Protein AF-A0A6N6W5Z7-F1 (afdb_monomer_lite)

Radius of gyration: 32.55 Å; chains: 1; bounding box: 68×26×95 Å

Foldseek 3Di:
DDPPDVVNVVVVVVVVVVVVVVCVVDPDPDPVVVVVVVVVVVVVVVVVVVVVVVVVVVVVVVVVVVVVVLVVLLVLLLVLLVLLVVQLVLLVVVQVPLAVVPDPPPPVQSLVVLVVSLVVLVVRDPVSCVVVVNNVVSVVSSVLSNVRSCLCVVCVPRGHVRSCVVCVVVSVVSNVSSLVSSQVSLVVSCVSPNPPCPVSRDNDD

Sequence (205 aa):
MGHLSGKFLFAAAFFAGACIGWFIRFPPADSSSAASWAQAVGTVAAVIGAFGVARYQIQAERNRLARIAIADQARELLGLQQLAAELAQIRVLSNFEKSNRVETTIYPDAAAEFRYIADMLAAFPTVAVTALGKMEEVLYLRRIAIGASRIFAGDPDLTGDAFVLKHRKIFEKYRGDSLRISIALAEQIEEVAPGEFTSQIRRHL

Structure (mmCIF, N/CA/C/O backbone):
data_AF-A0A6N6W5Z7-F1
#
_entry.id   AF-A0A6N6W5Z7-F1
#
loop_
_atom_site.group_PDB
_atom_site.id
_atom_site.type_symbol
_atom_site.label_atom_id
_atom_site.label_alt_id
_atom_site.label_comp_id
_atom_site.label_asym_id
_atom_site.label_entity_id
_atom_site.label_seq_id
_atom_site.pdbx_PDB_ins_code
_atom_site.Cartn_x
_atom_site.Cartn_y
_atom_site.Cartn_z
_atom_site.occupancy
_atom_site.B_iso_or_equiv
_atom_site.auth_seq_id
_atom_site.auth_comp_id
_atom_site.auth_asym_id
_atom_site.auth_atom_id
_atom_site.pdbx_PDB_model_num
ATOM 1 N N . MET A 1 1 ? 11.538 13.761 -33.580 1.00 40.00 1 MET A N 1
ATOM 2 C CA . MET A 1 1 ? 12.629 13.602 -34.567 1.00 40.00 1 MET A CA 1
ATOM 3 C C . MET A 1 1 ? 13.869 13.162 -33.805 1.00 40.00 1 MET A C 1
ATOM 5 O O . MET A 1 1 ? 14.356 13.923 -32.983 1.00 40.00 1 MET A O 1
ATOM 9 N N . GLY A 1 2 ? 14.279 11.899 -33.941 1.00 45.38 2 GLY A N 1
ATOM 10 C CA . GLY A 1 2 ? 15.382 11.341 -33.154 1.00 45.38 2 GLY A CA 1
ATOM 11 C C . GLY A 1 2 ? 16.720 11.923 -33.602 1.00 45.38 2 GLY A C 1
ATOM 12 O O . GLY A 1 2 ? 17.073 11.803 -34.772 1.00 45.38 2 GLY A O 1
ATOM 13 N N . HIS A 1 3 ? 17.451 12.558 -32.686 1.00 44.03 3 HIS A N 1
ATOM 14 C CA . HIS A 1 3 ? 18.822 12.997 -32.933 1.00 44.03 3 HIS A CA 1
ATOM 15 C C . HIS A 1 3 ? 19.691 11.769 -33.234 1.00 44.03 3 HIS A C 1
ATOM 17 O O . HIS A 1 3 ? 20.021 10.992 -32.336 1.00 44.03 3 HIS A O 1
ATOM 23 N N . LEU A 1 4 ? 20.064 11.586 -34.503 1.00 51.03 4 LEU A N 1
ATOM 24 C CA . LEU A 1 4 ? 21.144 10.685 -34.890 1.00 51.03 4 LEU A CA 1
ATOM 25 C C . LEU A 1 4 ? 22.402 11.129 -34.139 1.00 51.03 4 LEU A C 1
ATOM 27 O O . LEU A 1 4 ? 22.921 12.220 -34.365 1.00 51.03 4 LEU A O 1
ATOM 31 N N . SER A 1 5 ? 22.857 10.301 -33.196 1.00 64.25 5 SER A N 1
ATOM 32 C CA . SER A 1 5 ? 24.089 10.544 -32.445 1.00 64.25 5 SER A CA 1
ATOM 33 C C . SER A 1 5 ? 25.226 10.820 -33.430 1.00 64.25 5 SER A C 1
ATOM 35 O O . SER A 1 5 ? 25.420 10.047 -34.368 1.00 64.25 5 SER A O 1
ATOM 37 N N . GLY A 1 6 ? 25.993 11.897 -33.223 1.00 64.62 6 GLY A N 1
ATOM 38 C CA . GLY A 1 6 ? 27.067 12.318 -34.137 1.00 64.62 6 GLY A CA 1
ATOM 39 C C . GLY A 1 6 ? 28.088 11.217 -34.459 1.00 64.62 6 GLY A C 1
ATOM 40 O O . GLY A 1 6 ? 28.709 11.237 -35.517 1.00 64.62 6 GLY A O 1
ATOM 41 N N . LYS A 1 7 ? 28.191 10.193 -33.602 1.00 65.38 7 LYS A N 1
ATOM 42 C CA . LYS A 1 7 ? 29.009 8.992 -33.824 1.00 65.38 7 LYS A CA 1
ATOM 43 C C . LYS A 1 7 ? 28.514 8.137 -35.000 1.00 65.38 7 LYS A C 1
ATOM 45 O O . LYS A 1 7 ? 29.334 7.618 -35.749 1.00 65.38 7 LYS A O 1
ATOM 50 N N . PHE A 1 8 ? 27.198 8.022 -35.197 1.00 67.69 8 PHE A N 1
ATOM 51 C CA . PHE A 1 8 ? 26.612 7.307 -36.339 1.00 67.69 8 PHE A CA 1
ATOM 52 C C . PHE A 1 8 ? 26.814 8.063 -37.650 1.00 67.69 8 PHE A C 1
ATOM 54 O O . PHE A 1 8 ? 27.157 7.451 -38.655 1.00 67.69 8 PHE A O 1
ATOM 61 N N . LEU A 1 9 ? 26.657 9.389 -37.627 1.00 68.69 9 LEU A N 1
ATOM 62 C CA . LEU A 1 9 ? 26.923 10.252 -38.781 1.00 68.69 9 LEU A CA 1
ATOM 63 C C . LEU A 1 9 ? 28.392 10.173 -39.213 1.00 68.69 9 LEU A C 1
ATOM 65 O O . LEU A 1 9 ? 28.675 10.025 -40.398 1.00 68.69 9 LEU A O 1
ATOM 69 N N . PHE A 1 10 ? 29.316 10.188 -38.250 1.00 72.94 10 PHE A N 1
ATOM 70 C CA . PHE A 1 10 ? 30.744 10.049 -38.523 1.00 72.94 10 PHE A CA 1
ATOM 71 C C . PHE A 1 10 ? 31.101 8.663 -39.073 1.00 72.94 10 PHE A C 1
ATOM 73 O O . PHE A 1 10 ? 31.806 8.568 -40.073 1.00 72.94 10 PHE A O 1
ATOM 80 N N . ALA A 1 11 ? 30.583 7.587 -38.471 1.00 72.06 11 ALA A N 1
ATOM 81 C CA . ALA A 1 11 ? 30.817 6.232 -38.965 1.00 72.06 11 ALA A CA 1
ATOM 82 C C . ALA A 1 11 ? 30.260 6.047 -40.386 1.00 72.06 11 ALA A C 1
ATOM 84 O O . ALA A 1 11 ? 30.964 5.546 -41.258 1.00 72.06 11 ALA A O 1
ATOM 85 N N . ALA A 1 12 ? 29.036 6.514 -40.649 1.00 70.50 12 ALA A N 1
ATOM 86 C CA . ALA A 1 12 ? 28.429 6.451 -41.977 1.00 70.50 12 ALA A CA 1
ATOM 87 C C . ALA A 1 12 ? 29.239 7.241 -43.018 1.00 70.50 12 ALA A C 1
ATOM 89 O O . ALA A 1 12 ? 29.503 6.724 -44.101 1.00 70.50 12 ALA A O 1
ATOM 90 N N . ALA A 1 13 ? 29.693 8.452 -42.678 1.00 70.81 13 ALA A N 1
ATOM 91 C CA . ALA A 1 13 ? 30.538 9.262 -43.553 1.00 70.81 13 ALA A CA 1
ATOM 92 C C . ALA A 1 13 ? 31.913 8.616 -43.804 1.00 70.81 13 ALA A C 1
ATOM 94 O O . ALA A 1 13 ? 32.409 8.652 -44.927 1.00 70.81 13 ALA A O 1
ATOM 95 N N . PHE A 1 14 ? 32.506 7.981 -42.789 1.00 75.56 14 PHE A N 1
ATOM 96 C CA . PHE A 1 14 ? 33.785 7.282 -42.906 1.00 75.56 14 PHE A CA 1
ATOM 97 C C . PHE A 1 14 ? 33.686 6.056 -43.821 1.00 75.56 14 PHE A C 1
ATOM 99 O O . PHE A 1 14 ? 34.502 5.903 -44.727 1.00 75.56 14 PHE A O 1
ATOM 106 N N . PHE A 1 15 ? 32.663 5.213 -43.645 1.00 75.00 15 PHE A N 1
ATOM 107 C CA . PHE A 1 15 ? 32.443 4.058 -44.521 1.00 75.00 15 PHE A CA 1
ATOM 108 C C . PHE A 1 15 ? 32.076 4.483 -45.945 1.00 75.00 15 PHE A C 1
ATOM 110 O O . PHE A 1 15 ? 32.614 3.921 -46.895 1.00 75.00 15 PHE A O 1
ATOM 117 N N . ALA A 1 16 ? 31.246 5.518 -46.112 1.00 73.31 16 ALA A N 1
ATOM 118 C CA . ALA A 1 16 ? 30.947 6.078 -47.429 1.00 73.31 16 ALA A CA 1
ATOM 119 C C . ALA A 1 16 ? 32.215 6.613 -48.116 1.00 73.31 16 ALA A C 1
ATOM 121 O O . ALA A 1 16 ? 32.467 6.290 -49.275 1.00 73.31 16 ALA A O 1
ATOM 122 N N . GLY A 1 17 ? 33.054 7.361 -47.393 1.00 70.25 17 GLY A N 1
ATOM 123 C CA . GLY A 1 17 ? 34.331 7.868 -47.896 1.00 70.25 17 GLY A CA 1
ATOM 124 C C . GLY A 1 17 ? 35.322 6.757 -48.253 1.00 70.25 17 GLY A C 1
ATOM 125 O O . GLY A 1 17 ? 35.968 6.828 -49.295 1.00 70.25 17 GLY A O 1
ATOM 126 N N . ALA A 1 18 ? 35.398 5.696 -47.444 1.00 71.69 18 ALA A N 1
ATOM 127 C CA . ALA A 1 18 ? 36.240 4.532 -47.716 1.00 71.69 18 ALA A CA 1
ATOM 128 C C . ALA A 1 18 ? 35.765 3.747 -48.952 1.00 71.69 18 ALA A C 1
ATOM 130 O O . ALA A 1 18 ? 36.586 3.358 -49.782 1.00 71.69 18 ALA A O 1
ATOM 131 N N . CYS A 1 19 ? 34.451 3.570 -49.124 1.00 68.56 19 CYS A N 1
ATOM 132 C CA . CYS A 1 19 ? 33.875 2.939 -50.312 1.00 68.56 19 CYS A CA 1
ATOM 133 C C . CYS A 1 19 ? 34.124 3.772 -51.579 1.00 68.56 19 CYS A C 1
ATOM 135 O O . CYS A 1 19 ? 34.534 3.217 -52.596 1.00 68.56 19 CYS A O 1
ATOM 137 N N . ILE A 1 20 ? 33.937 5.096 -51.515 1.00 72.31 20 ILE A N 1
ATOM 138 C CA . ILE A 1 20 ? 34.208 6.008 -52.639 1.00 72.31 20 ILE A CA 1
ATOM 139 C C . ILE A 1 20 ? 35.704 6.004 -52.987 1.00 72.31 20 ILE A C 1
ATOM 141 O O . ILE A 1 20 ? 36.065 5.863 -54.154 1.00 72.31 20 ILE A O 1
ATOM 145 N N . GLY A 1 21 ? 36.584 6.094 -51.986 1.00 65.75 21 GLY A N 1
ATOM 146 C CA . GLY A 1 21 ? 38.035 6.048 -52.181 1.00 65.75 21 GLY A CA 1
ATOM 147 C C . GLY A 1 21 ? 38.517 4.730 -52.793 1.00 65.75 21 GLY A C 1
ATOM 148 O O . GLY A 1 21 ? 39.390 4.735 -53.660 1.00 65.75 21 GLY A O 1
ATOM 149 N N . TRP A 1 22 ? 37.908 3.604 -52.408 1.00 65.31 22 TRP A N 1
ATOM 150 C CA . TRP A 1 22 ? 38.191 2.296 -53.001 1.00 65.31 22 TRP A CA 1
ATOM 151 C C . TRP A 1 22 ? 37.734 2.202 -54.463 1.00 65.31 22 TRP A C 1
ATOM 153 O O . TRP A 1 22 ? 38.493 1.724 -55.303 1.00 65.31 22 TRP A O 1
ATOM 163 N N . PHE A 1 23 ? 36.544 2.718 -54.791 1.00 64.81 23 PHE A N 1
ATOM 164 C CA . PHE A 1 23 ? 36.022 2.763 -56.165 1.00 64.81 23 PHE A CA 1
ATOM 165 C C . PHE A 1 23 ? 36.889 3.605 -57.110 1.00 64.81 23 PHE A C 1
ATOM 167 O O . PHE A 1 23 ? 37.054 3.248 -58.273 1.00 64.81 23 PHE A O 1
ATOM 174 N N . ILE A 1 24 ? 37.471 4.701 -56.613 1.00 67.62 24 ILE A N 1
ATOM 175 C CA . ILE A 1 24 ? 38.414 5.528 -57.382 1.00 67.62 24 ILE A CA 1
ATOM 176 C C . ILE A 1 24 ? 39.746 4.788 -57.589 1.00 67.62 24 ILE A C 1
ATOM 178 O O . ILE A 1 24 ? 40.376 4.920 -58.637 1.00 67.62 24 ILE A O 1
ATOM 182 N N . ARG A 1 25 ? 40.186 3.999 -56.599 1.00 63.81 25 ARG A N 1
ATOM 183 C CA . ARG A 1 25 ? 41.453 3.250 -56.636 1.00 63.81 25 ARG A CA 1
ATOM 184 C C . ARG A 1 25 ? 41.381 1.996 -57.517 1.00 63.81 25 ARG A C 1
ATOM 186 O O . ARG A 1 25 ? 42.382 1.658 -58.144 1.00 63.81 25 ARG A O 1
ATOM 193 N N . PHE A 1 26 ? 40.229 1.328 -57.561 1.00 62.56 26 PHE A N 1
ATOM 194 C CA . PHE A 1 26 ? 39.980 0.108 -58.330 1.00 62.56 26 PHE A CA 1
ATOM 195 C C . PHE A 1 26 ? 38.667 0.240 -59.118 1.00 62.56 26 PHE A C 1
ATOM 197 O O . PHE A 1 26 ? 37.637 -0.283 -58.683 1.00 62.56 26 PHE A O 1
ATOM 204 N N . PRO A 1 27 ? 38.671 0.954 -60.259 1.00 60.00 27 PRO A N 1
ATOM 205 C CA . PRO A 1 27 ? 37.475 1.094 -61.075 1.00 60.00 27 PRO A CA 1
ATOM 206 C C . PRO A 1 27 ? 37.061 -0.284 -61.625 1.00 60.00 27 PRO A C 1
ATOM 208 O O . PRO A 1 27 ? 37.894 -0.981 -62.212 1.00 60.00 27 PRO A O 1
ATOM 211 N N . PRO A 1 28 ? 35.804 -0.719 -61.428 1.00 57.91 28 PRO A N 1
ATOM 212 C CA . PRO A 1 28 ? 35.332 -1.989 -61.964 1.00 57.91 28 PRO A CA 1
ATOM 213 C C . PRO A 1 28 ? 35.369 -1.949 -63.494 1.00 57.91 28 PRO A C 1
ATOM 215 O O . PRO A 1 28 ? 34.834 -1.027 -64.106 1.00 57.91 28 PRO A O 1
ATOM 218 N N . ALA A 1 29 ? 36.003 -2.952 -64.101 1.00 63.00 29 ALA A N 1
ATOM 219 C CA . ALA A 1 29 ? 36.201 -3.019 -65.549 1.00 63.00 29 ALA A CA 1
ATOM 220 C C . ALA A 1 29 ? 34.889 -3.213 -66.341 1.00 63.00 29 ALA A C 1
ATOM 222 O O . ALA A 1 29 ? 34.836 -2.816 -67.498 1.00 63.00 29 ALA A O 1
ATOM 223 N N . ASP A 1 30 ? 33.831 -3.739 -65.701 1.00 61.97 30 ASP A N 1
ATOM 224 C CA . ASP A 1 30 ? 32.513 -3.995 -66.299 1.00 61.97 30 ASP A CA 1
ATOM 225 C C . ASP A 1 30 ? 31.359 -3.560 -65.373 1.00 61.97 30 ASP A C 1
ATOM 227 O O . ASP A 1 30 ? 31.396 -3.760 -64.152 1.00 61.97 30 ASP A O 1
ATOM 231 N N . SER A 1 31 ? 30.286 -3.008 -65.954 1.00 59.81 31 SER A N 1
ATOM 232 C CA . SER A 1 31 ? 29.116 -2.483 -65.222 1.00 59.81 31 SER A CA 1
ATOM 233 C C . SER A 1 31 ? 28.350 -3.542 -64.413 1.00 59.81 31 SER A C 1
ATOM 235 O O . SER A 1 31 ? 27.741 -3.217 -63.392 1.00 59.81 31 SER A O 1
ATOM 237 N N . SER A 1 32 ? 28.401 -4.812 -64.826 1.00 62.88 32 SER A N 1
ATOM 238 C CA . SER A 1 32 ? 27.786 -5.947 -64.117 1.00 62.88 32 SER A CA 1
ATOM 239 C C . SER A 1 32 ? 28.468 -6.225 -62.771 1.00 62.88 32 SER A C 1
ATOM 241 O O . SER A 1 32 ? 27.799 -6.451 -61.759 1.00 62.88 32 SER A O 1
ATOM 243 N N . SER A 1 33 ? 29.797 -6.124 -62.733 1.00 60.06 33 SER A N 1
ATOM 244 C CA . SER A 1 33 ? 30.601 -6.306 -61.523 1.00 60.06 33 SER A CA 1
ATOM 245 C C . SER A 1 33 ? 30.343 -5.194 -60.503 1.00 60.06 33 SER A C 1
ATOM 247 O O . SER A 1 33 ? 30.193 -5.479 -59.315 1.00 60.06 33 SER A O 1
ATOM 249 N N . ALA A 1 34 ? 30.182 -3.944 -60.954 1.00 61.03 34 ALA A N 1
ATOM 250 C CA . ALA A 1 34 ? 29.830 -2.815 -60.089 1.00 61.03 34 ALA A CA 1
ATOM 251 C C . ALA A 1 34 ? 28.448 -2.979 -59.420 1.00 61.03 34 ALA A C 1
ATOM 253 O O . ALA A 1 34 ? 28.303 -2.727 -58.221 1.00 61.03 34 ALA A O 1
ATOM 254 N N . ALA A 1 35 ? 27.444 -3.443 -60.175 1.00 63.31 35 ALA A N 1
ATOM 255 C CA . ALA A 1 35 ? 26.087 -3.664 -59.669 1.00 63.31 35 ALA A CA 1
ATOM 256 C C . ALA A 1 35 ? 26.032 -4.785 -58.616 1.00 63.31 35 ALA A C 1
ATOM 258 O O . ALA A 1 35 ? 25.401 -4.621 -57.570 1.00 63.31 35 ALA A O 1
ATOM 259 N N . SER A 1 36 ? 26.748 -5.892 -58.850 1.00 62.78 36 SER A N 1
ATOM 260 C CA . SER A 1 36 ? 26.834 -7.009 -57.897 1.00 62.78 36 SER A CA 1
ATOM 261 C C . SER A 1 36 ? 27.439 -6.585 -56.551 1.00 62.78 36 SER A C 1
ATOM 263 O O . SER A 1 36 ? 26.949 -6.974 -55.489 1.00 62.78 36 SER A O 1
ATOM 265 N N . TRP A 1 37 ? 28.449 -5.711 -56.584 1.00 62.62 37 TRP A N 1
ATOM 266 C CA . TRP A 1 37 ? 29.113 -5.211 -55.383 1.00 62.62 37 TRP A CA 1
ATOM 267 C C . TRP A 1 37 ? 28.236 -4.223 -54.607 1.00 62.62 37 TRP A C 1
ATOM 269 O O . TRP A 1 37 ? 28.107 -4.336 -53.388 1.00 62.62 37 TRP A O 1
ATOM 279 N N . ALA A 1 38 ? 27.558 -3.305 -55.304 1.00 66.06 38 ALA A N 1
ATOM 280 C CA . ALA A 1 38 ? 26.584 -2.401 -54.691 1.00 66.06 38 ALA A CA 1
ATOM 281 C C . ALA A 1 38 ? 25.425 -3.168 -54.026 1.00 66.06 38 ALA A C 1
ATOM 283 O O . ALA A 1 38 ? 25.002 -2.823 -52.922 1.00 66.06 38 ALA A O 1
ATOM 284 N N . GLN A 1 39 ? 24.953 -4.249 -54.652 1.00 63.03 39 GLN A N 1
ATOM 285 C CA . GLN A 1 39 ? 23.919 -5.121 -54.095 1.00 63.03 39 GLN A CA 1
ATOM 286 C C . GLN A 1 39 ? 24.412 -5.890 -52.858 1.00 63.03 39 GLN A C 1
ATOM 288 O O . GLN A 1 39 ? 23.693 -5.980 -51.859 1.00 63.03 39 GLN A O 1
ATOM 293 N N . ALA A 1 40 ? 25.643 -6.407 -52.878 1.00 65.06 40 ALA A N 1
ATOM 294 C CA . ALA A 1 40 ? 26.239 -7.090 -51.730 1.00 65.06 40 ALA A CA 1
ATOM 295 C C . ALA A 1 40 ? 26.424 -6.143 -50.530 1.00 65.06 40 ALA A C 1
ATOM 297 O O . ALA A 1 40 ? 26.036 -6.470 -49.410 1.00 65.06 40 ALA A O 1
ATOM 298 N N . VAL A 1 41 ? 26.934 -4.929 -50.754 1.00 68.75 41 VAL A N 1
ATOM 299 C CA . VAL A 1 41 ? 27.079 -3.927 -49.685 1.00 68.75 41 VAL A CA 1
ATOM 300 C C . VAL A 1 41 ? 25.718 -3.456 -49.174 1.00 68.75 41 VAL A C 1
ATOM 302 O O . VAL A 1 41 ? 25.518 -3.358 -47.963 1.00 68.75 41 VAL A O 1
ATOM 305 N N . GLY A 1 42 ? 24.757 -3.215 -50.070 1.00 65.75 42 GLY A N 1
ATOM 306 C CA . GLY A 1 42 ? 23.403 -2.797 -49.704 1.00 65.75 42 GLY A CA 1
ATOM 307 C C . GLY A 1 42 ? 22.662 -3.840 -48.865 1.00 65.75 42 GLY A C 1
ATOM 308 O O . GLY A 1 42 ? 22.026 -3.491 -47.873 1.00 65.75 42 GLY A O 1
ATOM 309 N N . THR A 1 43 ? 22.789 -5.124 -49.205 1.00 63.88 43 THR A N 1
ATOM 310 C CA . THR A 1 43 ? 22.176 -6.219 -48.434 1.00 63.88 43 THR A CA 1
ATOM 311 C C . THR A 1 43 ? 22.824 -6.389 -47.061 1.00 63.88 43 THR A C 1
ATOM 313 O O . THR A 1 43 ? 22.105 -6.496 -46.069 1.00 63.88 43 THR A O 1
ATOM 316 N N . VAL A 1 44 ? 24.156 -6.319 -46.957 1.00 68.19 44 VAL A N 1
ATOM 317 C CA . VAL A 1 44 ? 24.857 -6.349 -45.659 1.00 68.19 44 VAL A CA 1
ATOM 318 C C . VAL A 1 44 ? 24.458 -5.154 -44.786 1.00 68.19 44 VAL A C 1
ATOM 320 O O . VAL A 1 44 ? 24.148 -5.331 -43.607 1.00 68.19 44 VAL A O 1
ATOM 323 N N . ALA A 1 45 ? 24.387 -3.948 -45.355 1.00 64.31 45 ALA A N 1
ATOM 324 C CA . ALA A 1 45 ? 23.940 -2.754 -44.639 1.00 64.31 45 ALA A CA 1
ATOM 325 C C . ALA A 1 45 ? 22.476 -2.865 -44.180 1.00 64.31 45 ALA A C 1
ATOM 327 O O . ALA A 1 45 ? 22.163 -2.499 -43.046 1.00 64.31 45 ALA A O 1
ATOM 328 N N . ALA A 1 46 ? 21.591 -3.419 -45.015 1.00 66.19 46 ALA A N 1
ATOM 329 C CA . ALA A 1 46 ? 20.193 -3.658 -44.664 1.00 66.19 46 ALA A CA 1
ATOM 330 C C . ALA A 1 46 ? 20.056 -4.663 -43.511 1.00 66.19 46 ALA A C 1
ATOM 332 O O . ALA A 1 46 ? 19.292 -4.423 -42.577 1.00 66.19 46 ALA A O 1
ATOM 333 N N . VAL A 1 47 ? 20.838 -5.747 -43.528 1.00 68.81 47 VAL A N 1
ATOM 334 C CA . VAL A 1 47 ? 20.866 -6.742 -42.446 1.00 68.81 47 VAL A CA 1
ATOM 335 C C . VAL A 1 47 ? 21.363 -6.110 -41.145 1.00 68.81 47 VAL A C 1
ATOM 337 O O . VAL A 1 47 ? 20.696 -6.222 -40.117 1.00 68.81 47 VAL A O 1
ATOM 340 N N . ILE A 1 48 ? 22.481 -5.378 -41.175 1.00 69.12 48 ILE A N 1
ATOM 341 C CA . ILE A 1 48 ? 23.011 -4.674 -39.994 1.00 69.12 48 ILE A CA 1
ATOM 342 C C . ILE A 1 48 ? 21.993 -3.652 -39.465 1.00 69.12 48 ILE A C 1
ATOM 344 O O . ILE A 1 48 ? 21.770 -3.575 -38.255 1.00 69.12 48 ILE A O 1
ATOM 348 N N . GLY A 1 49 ? 21.336 -2.909 -40.358 1.00 68.38 49 GLY A N 1
ATOM 349 C CA . GLY A 1 49 ? 20.273 -1.968 -40.014 1.00 68.38 49 GLY A CA 1
ATOM 350 C C . GLY A 1 49 ? 19.088 -2.650 -39.331 1.00 68.38 49 GLY A C 1
ATOM 351 O O . GLY A 1 49 ? 18.652 -2.198 -38.272 1.00 68.38 49 GLY A O 1
ATOM 352 N N . ALA A 1 50 ? 18.617 -3.776 -39.871 1.00 66.06 50 ALA A N 1
ATOM 353 C CA . ALA A 1 50 ? 17.522 -4.555 -39.296 1.00 66.06 50 ALA A CA 1
ATOM 354 C C . ALA A 1 50 ? 17.868 -5.090 -37.895 1.00 66.06 50 ALA A C 1
ATOM 356 O O . ALA A 1 50 ? 17.075 -4.936 -36.965 1.00 66.06 50 ALA A O 1
ATOM 357 N N . PHE A 1 51 ? 19.074 -5.637 -37.704 1.00 70.75 51 PHE A N 1
ATOM 358 C CA . PHE A 1 51 ? 19.543 -6.078 -36.385 1.00 70.75 51 PHE A CA 1
ATOM 359 C C . PHE A 1 51 ? 19.693 -4.914 -35.394 1.00 70.75 51 PHE A C 1
ATOM 361 O O . PHE A 1 51 ? 19.360 -5.059 -34.215 1.00 70.75 51 PHE A O 1
ATOM 368 N N . GLY A 1 52 ? 20.162 -3.753 -35.858 1.00 72.69 52 GLY A N 1
ATOM 369 C CA . GLY A 1 52 ? 20.271 -2.541 -35.047 1.00 72.69 52 GLY A CA 1
ATOM 370 C C . GLY A 1 52 ? 18.910 -2.041 -34.561 1.00 72.69 52 GLY A C 1
ATOM 371 O O . GLY A 1 52 ? 18.737 -1.788 -33.367 1.00 72.69 52 GLY A O 1
ATOM 372 N N . VAL A 1 53 ? 17.926 -1.969 -35.462 1.00 77.38 53 VAL A N 1
ATOM 373 C CA . VAL A 1 53 ? 16.546 -1.582 -35.129 1.00 77.38 53 VAL A CA 1
ATOM 374 C C . VAL A 1 53 ? 15.910 -2.593 -34.178 1.00 77.38 53 VAL A C 1
ATOM 376 O O . VAL A 1 53 ? 15.334 -2.182 -33.174 1.00 77.38 53 VAL A O 1
ATOM 379 N N . ALA A 1 54 ? 16.074 -3.897 -34.419 1.00 72.06 54 ALA A N 1
ATOM 380 C CA . ALA A 1 54 ? 15.543 -4.937 -33.539 1.00 72.06 54 ALA A CA 1
ATOM 381 C C . ALA A 1 54 ? 16.115 -4.833 -32.116 1.00 72.06 54 ALA A C 1
ATOM 383 O O . ALA A 1 54 ? 15.369 -4.872 -31.138 1.00 72.06 54 ALA A O 1
ATOM 384 N N . ARG A 1 55 ? 17.432 -4.619 -31.969 1.00 74.88 55 ARG A N 1
ATOM 385 C CA . ARG A 1 55 ? 18.037 -4.400 -30.644 1.00 74.88 55 ARG A CA 1
ATOM 386 C C . ARG A 1 55 ? 17.549 -3.122 -29.978 1.00 74.88 55 ARG A C 1
ATOM 388 O O . ARG A 1 55 ? 17.311 -3.132 -28.772 1.00 74.88 55 ARG A O 1
ATOM 395 N N . TYR A 1 56 ? 17.386 -2.043 -30.739 1.00 78.56 56 TYR A N 1
ATOM 396 C CA . TYR A 1 56 ? 16.840 -0.797 -30.211 1.00 78.56 56 TYR A CA 1
ATOM 397 C C . TYR A 1 56 ? 15.400 -0.978 -29.717 1.00 78.56 56 TYR A C 1
ATOM 399 O O . TYR A 1 56 ? 15.081 -0.549 -28.612 1.00 78.56 56 TYR A O 1
ATOM 407 N N . GLN A 1 57 ? 14.556 -1.672 -30.485 1.00 80.12 57 GLN A N 1
ATOM 408 C CA . GLN A 1 57 ? 13.181 -1.994 -30.100 1.00 80.12 57 GLN A CA 1
ATOM 409 C C . GLN A 1 57 ? 13.131 -2.857 -28.837 1.00 80.12 57 GLN A C 1
ATOM 411 O O . GLN A 1 57 ? 12.384 -2.534 -27.919 1.00 80.12 57 GLN A O 1
ATOM 416 N N . ILE A 1 58 ? 13.972 -3.892 -28.736 1.00 82.38 58 ILE A N 1
ATOM 417 C CA . ILE A 1 58 ? 14.064 -4.730 -27.530 1.00 82.38 58 ILE A CA 1
ATOM 418 C C . ILE A 1 58 ? 14.477 -3.889 -26.318 1.00 82.38 58 ILE A C 1
ATOM 420 O O . ILE A 1 58 ? 13.883 -4.011 -25.250 1.00 82.38 58 ILE A O 1
ATOM 424 N N . GLN A 1 59 ? 15.477 -3.016 -26.459 1.00 80.69 59 GLN A N 1
ATOM 425 C CA . GLN A 1 59 ? 15.928 -2.178 -25.349 1.00 80.69 59 GLN A CA 1
ATOM 426 C C . GLN A 1 59 ? 14.861 -1.157 -24.933 1.00 80.69 59 GLN A C 1
ATOM 428 O O . GLN A 1 59 ? 14.633 -0.957 -23.739 1.00 80.69 59 GLN A O 1
ATOM 433 N N . ALA A 1 60 ? 14.192 -0.531 -25.902 1.00 81.31 60 ALA A N 1
ATOM 434 C CA . ALA A 1 60 ? 13.090 0.389 -25.652 1.00 81.31 60 ALA A CA 1
ATOM 435 C C . ALA A 1 60 ? 11.928 -0.318 -24.939 1.00 81.31 60 ALA A C 1
ATOM 437 O O . ALA A 1 60 ? 11.398 0.218 -23.968 1.00 81.31 60 ALA A O 1
ATOM 438 N N . GLU A 1 61 ? 11.597 -1.542 -25.353 1.00 83.81 61 GLU A N 1
ATOM 439 C CA . GLU A 1 61 ? 10.539 -2.339 -24.736 1.00 83.81 61 GLU A CA 1
ATOM 440 C C . GLU A 1 61 ? 10.896 -2.757 -23.308 1.00 83.81 61 GLU A C 1
ATOM 442 O O . GLU A 1 61 ? 10.081 -2.611 -22.403 1.00 83.81 61 GLU A O 1
ATOM 447 N N . ARG A 1 62 ? 12.140 -3.177 -23.053 1.00 84.38 62 ARG A N 1
ATOM 448 C CA . ARG A 1 62 ? 12.603 -3.480 -21.687 1.00 84.38 62 ARG A CA 1
ATOM 449 C C . ARG A 1 62 ? 12.530 -2.258 -20.778 1.00 84.38 62 ARG A C 1
ATOM 451 O O . ARG A 1 62 ? 12.068 -2.370 -19.647 1.00 84.38 62 ARG A O 1
ATOM 458 N N . ASN A 1 63 ? 12.940 -1.093 -21.276 1.00 81.25 63 ASN A N 1
ATOM 459 C CA . ASN A 1 63 ? 12.841 0.155 -20.523 1.00 81.25 63 ASN A CA 1
ATOM 460 C C . ASN A 1 63 ? 11.375 0.541 -20.262 1.00 81.25 63 ASN A C 1
ATOM 462 O O . ASN A 1 63 ? 11.062 1.047 -19.186 1.00 81.25 63 ASN A O 1
ATOM 466 N N . ARG A 1 64 ? 10.475 0.292 -21.222 1.00 81.19 64 ARG A N 1
ATOM 467 C CA . ARG A 1 64 ? 9.032 0.517 -21.069 1.00 81.19 64 ARG A CA 1
ATOM 468 C C . ARG A 1 64 ? 8.441 -0.398 -19.998 1.00 81.19 64 ARG A C 1
ATOM 470 O O . ARG A 1 64 ? 7.782 0.095 -19.091 1.00 81.19 64 ARG A O 1
ATOM 477 N N . LEU A 1 65 ? 8.731 -1.696 -20.064 1.00 85.44 65 LEU A N 1
ATOM 478 C CA . LEU A 1 65 ? 8.273 -2.683 -19.084 1.00 85.44 65 LEU A CA 1
ATOM 479 C C . LEU A 1 65 ? 8.812 -2.391 -17.679 1.00 85.44 65 LEU A C 1
ATOM 481 O O . LEU A 1 65 ? 8.062 -2.485 -16.716 1.00 85.44 65 LEU A O 1
ATOM 485 N N . ALA A 1 66 ? 10.075 -1.970 -17.557 1.00 84.06 66 ALA A N 1
ATOM 486 C CA . ALA A 1 66 ? 10.650 -1.577 -16.272 1.00 84.06 66 ALA A CA 1
ATOM 487 C C . ALA A 1 66 ? 9.923 -0.371 -15.655 1.00 84.06 66 ALA A C 1
ATOM 489 O O . ALA A 1 66 ? 9.646 -0.370 -14.460 1.00 84.06 66 ALA A O 1
ATOM 490 N N . ARG A 1 67 ? 9.561 0.634 -16.465 1.00 84.06 67 ARG A N 1
ATOM 491 C CA . ARG A 1 67 ? 8.778 1.789 -15.993 1.00 84.06 67 ARG A CA 1
ATOM 492 C C . ARG A 1 67 ? 7.372 1.396 -15.554 1.00 84.06 67 ARG A C 1
ATOM 494 O O . ARG A 1 67 ? 6.918 1.873 -14.524 1.00 84.06 67 ARG A O 1
ATOM 501 N N . ILE A 1 68 ? 6.708 0.522 -16.312 1.00 86.25 68 ILE A N 1
ATOM 502 C CA . ILE A 1 68 ? 5.379 0.009 -15.952 1.00 86.25 68 ILE A CA 1
ATOM 503 C C . ILE A 1 68 ? 5.452 -0.742 -14.619 1.00 86.25 68 ILE A C 1
ATOM 505 O O . ILE A 1 68 ? 4.661 -0.464 -13.730 1.00 86.25 68 ILE A O 1
ATOM 509 N N . ALA A 1 69 ? 6.453 -1.609 -14.441 1.00 85.88 69 ALA A N 1
ATOM 510 C CA . ALA A 1 69 ? 6.635 -2.352 -13.198 1.00 85.88 69 ALA A CA 1
ATOM 511 C C . ALA A 1 69 ? 6.853 -1.435 -11.981 1.00 85.88 69 ALA A C 1
ATOM 513 O O . ALA A 1 69 ? 6.288 -1.697 -10.924 1.00 85.88 69 ALA A O 1
ATOM 514 N N . ILE A 1 70 ? 7.631 -0.355 -12.124 1.00 85.88 70 ILE A N 1
ATOM 515 C CA . ILE A 1 70 ? 7.836 0.639 -11.054 1.00 85.88 70 ILE A CA 1
ATOM 516 C C . ILE A 1 70 ? 6.522 1.355 -10.716 1.00 85.88 70 ILE A C 1
ATOM 518 O O . ILE A 1 70 ? 6.168 1.468 -9.543 1.00 85.88 70 ILE A O 1
ATOM 522 N N . ALA A 1 71 ? 5.776 1.799 -11.731 1.00 86.31 71 ALA A N 1
ATOM 523 C CA . ALA A 1 71 ? 4.496 2.473 -11.528 1.00 86.31 71 ALA A CA 1
ATOM 524 C C . ALA A 1 71 ? 3.463 1.549 -10.862 1.00 86.31 71 ALA A C 1
ATOM 526 O O . ALA A 1 71 ? 2.748 1.971 -9.955 1.00 86.31 71 ALA A O 1
ATOM 527 N N . ASP A 1 72 ? 3.407 0.279 -11.266 1.00 88.25 72 ASP A N 1
ATOM 528 C CA . ASP A 1 72 ? 2.508 -0.705 -10.664 1.00 88.25 72 ASP A CA 1
ATOM 529 C C . ASP A 1 72 ? 2.898 -1.006 -9.210 1.00 88.25 72 ASP A C 1
ATOM 531 O O . ASP A 1 72 ? 2.032 -1.026 -8.339 1.00 88.25 72 ASP A O 1
ATOM 535 N N . GLN A 1 73 ? 4.193 -1.129 -8.902 1.00 88.00 73 GLN A N 1
ATOM 536 C CA . GLN A 1 73 ? 4.670 -1.261 -7.519 1.00 88.00 73 GLN A CA 1
ATOM 537 C C . GLN A 1 73 ? 4.268 -0.064 -6.649 1.00 88.00 73 GLN A C 1
ATOM 539 O O . GLN A 1 73 ? 3.770 -0.245 -5.537 1.00 88.00 73 GLN A O 1
ATOM 544 N N . ALA A 1 74 ? 4.444 1.158 -7.154 1.00 89.00 74 ALA A N 1
ATOM 545 C CA . ALA A 1 74 ? 4.069 2.369 -6.434 1.00 89.00 74 ALA A CA 1
ATOM 546 C C . ALA A 1 74 ? 2.550 2.476 -6.214 1.00 89.00 74 ALA A C 1
ATOM 548 O O . ALA A 1 74 ? 2.121 2.911 -5.146 1.00 89.00 74 ALA A O 1
ATOM 549 N N . ARG A 1 75 ? 1.727 2.020 -7.170 1.00 89.94 75 ARG A N 1
ATOM 550 C CA . ARG A 1 75 ? 0.263 1.944 -7.011 1.00 89.94 75 ARG A CA 1
ATOM 551 C C . ARG A 1 75 ? -0.159 0.971 -5.919 1.00 89.94 75 ARG A C 1
ATOM 553 O O . ARG A 1 75 ? -1.037 1.302 -5.129 1.00 89.94 75 ARG A O 1
ATOM 560 N N . GLU A 1 76 ? 0.463 -0.202 -5.855 1.00 90.94 76 GLU A N 1
ATOM 561 C CA . GLU A 1 76 ? 0.181 -1.185 -4.803 1.00 90.94 76 GLU A CA 1
ATOM 562 C C . GLU A 1 76 ? 0.568 -0.636 -3.420 1.00 90.94 76 GLU A C 1
ATOM 564 O O . GLU A 1 76 ? -0.208 -0.722 -2.466 1.00 90.94 76 GLU A O 1
ATOM 569 N N . LEU A 1 77 ? 1.729 0.021 -3.311 1.00 91.69 77 LEU A N 1
ATOM 570 C CA . LEU A 1 77 ? 2.130 0.707 -2.078 1.00 91.69 77 LEU A CA 1
ATOM 571 C C . LEU A 1 77 ? 1.150 1.824 -1.699 1.00 91.69 77 LEU A C 1
ATOM 573 O O . LEU A 1 77 ? 0.802 1.959 -0.525 1.00 91.69 77 LEU A O 1
ATOM 577 N N . LEU A 1 78 ? 0.665 2.592 -2.679 1.00 92.56 78 LEU A N 1
ATOM 578 C CA . LEU A 1 78 ? -0.325 3.644 -2.466 1.00 92.56 78 LEU A CA 1
ATOM 579 C C . LEU A 1 78 ? -1.660 3.086 -1.969 1.00 92.56 78 LEU A C 1
ATOM 581 O O . LEU A 1 78 ? -2.223 3.629 -1.021 1.00 92.56 78 LEU A O 1
ATOM 585 N N . GLY A 1 79 ? -2.145 1.989 -2.551 1.00 91.38 79 GLY A N 1
ATOM 586 C CA . GLY A 1 79 ? -3.363 1.324 -2.086 1.00 91.38 79 GLY A CA 1
ATOM 587 C C . GLY A 1 79 ? -3.248 0.890 -0.623 1.00 9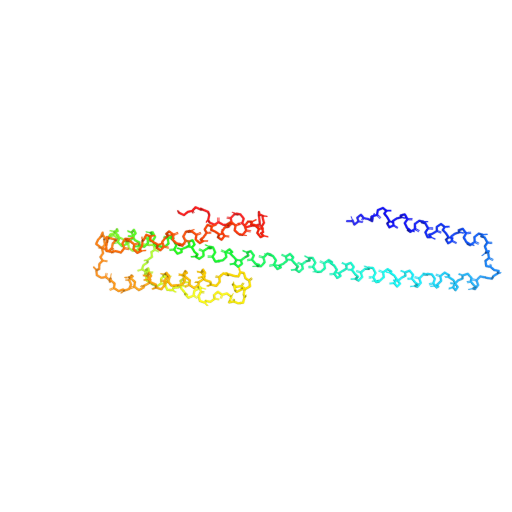1.38 79 GLY A C 1
ATOM 588 O O . GLY A 1 79 ? -4.151 1.136 0.179 1.00 91.38 79 GLY A O 1
ATOM 589 N N . LEU A 1 80 ? -2.101 0.324 -0.238 1.00 93.12 80 LEU A N 1
ATOM 590 C CA . LEU A 1 80 ? -1.847 -0.061 1.149 1.00 93.12 80 LEU A CA 1
ATOM 591 C C . LEU A 1 80 ? -1.742 1.158 2.080 1.00 93.12 80 LEU A C 1
ATOM 593 O O . LEU A 1 80 ? -2.278 1.137 3.189 1.00 93.12 80 LEU A O 1
ATOM 597 N N . GLN A 1 81 ? -1.089 2.230 1.623 1.00 94.81 81 GLN A N 1
ATOM 598 C CA . GLN A 1 81 ? -0.971 3.491 2.356 1.00 94.81 81 GLN A CA 1
ATOM 599 C C . GLN A 1 81 ? -2.347 4.099 2.638 1.00 94.81 81 GLN A C 1
ATOM 601 O O . GLN A 1 81 ? -2.615 4.510 3.767 1.00 94.81 81 GLN A O 1
ATOM 606 N N . GLN A 1 82 ? -3.234 4.102 1.643 1.00 92.12 82 GLN A N 1
ATOM 607 C CA . GLN A 1 82 ? -4.600 4.595 1.786 1.00 92.12 82 GLN A CA 1
ATOM 608 C C . GLN A 1 82 ? -5.395 3.760 2.790 1.00 92.12 82 GLN A C 1
ATOM 610 O O . GLN A 1 82 ? -6.025 4.332 3.673 1.00 92.12 82 GLN A O 1
ATOM 615 N N . LEU A 1 83 ? -5.313 2.427 2.740 1.00 92.19 83 LEU A N 1
ATOM 616 C CA . LEU A 1 83 ? -5.990 1.570 3.721 1.00 92.19 83 LEU A CA 1
ATOM 617 C C . LEU A 1 83 ? -5.472 1.790 5.149 1.00 92.19 83 LEU A C 1
ATOM 619 O O . LEU A 1 83 ? -6.262 1.841 6.093 1.00 92.19 83 LEU A O 1
ATOM 623 N N . ALA A 1 84 ? -4.159 1.959 5.322 1.00 92.44 84 ALA A N 1
ATOM 624 C CA . ALA A 1 84 ? -3.565 2.275 6.620 1.00 92.44 84 ALA A CA 1
ATOM 625 C C . ALA A 1 84 ? -4.039 3.642 7.150 1.00 92.44 84 ALA A C 1
ATOM 627 O O . ALA A 1 84 ? -4.360 3.781 8.334 1.00 92.44 84 ALA A O 1
ATOM 628 N N . ALA A 1 85 ? -4.112 4.637 6.264 1.00 90.50 85 ALA A N 1
ATOM 629 C CA . ALA A 1 85 ? -4.604 5.973 6.567 1.00 90.50 85 ALA A CA 1
ATOM 630 C C . ALA A 1 85 ? -6.090 5.971 6.960 1.00 90.50 85 ALA A C 1
ATOM 632 O O . ALA A 1 85 ? -6.456 6.535 7.992 1.00 90.50 85 ALA A O 1
ATOM 633 N N . GLU A 1 86 ? -6.931 5.284 6.186 1.00 88.94 86 GLU A N 1
ATOM 634 C CA . GLU A 1 86 ? -8.362 5.149 6.468 1.00 88.94 86 GLU A CA 1
ATOM 635 C C . GLU A 1 86 ? -8.606 4.443 7.800 1.00 88.94 86 GLU A C 1
ATOM 637 O O . GLU A 1 86 ? -9.401 4.903 8.620 1.00 88.94 86 GLU A O 1
ATOM 642 N N . LEU A 1 87 ? -7.855 3.376 8.088 1.00 87.81 87 LEU A N 1
ATOM 643 C CA . LEU A 1 87 ? -7.969 2.662 9.356 1.00 87.81 87 LEU A CA 1
ATOM 644 C C . LEU A 1 87 ? -7.632 3.557 10.562 1.00 87.81 87 LEU A C 1
ATOM 646 O O . LEU A 1 87 ? -8.253 3.440 11.622 1.00 87.81 87 LEU A O 1
ATOM 650 N N . ALA A 1 88 ? -6.671 4.473 10.411 1.00 88.38 88 ALA A N 1
ATOM 651 C CA . ALA A 1 88 ? -6.360 5.464 11.435 1.00 88.38 88 ALA A CA 1
ATOM 652 C C . ALA A 1 88 ? -7.480 6.510 11.597 1.00 88.38 88 ALA A C 1
ATOM 654 O O . ALA A 1 88 ? -7.781 6.896 12.732 1.00 88.38 88 ALA A O 1
ATOM 655 N N . GLN A 1 89 ? -8.095 6.943 10.493 1.00 86.1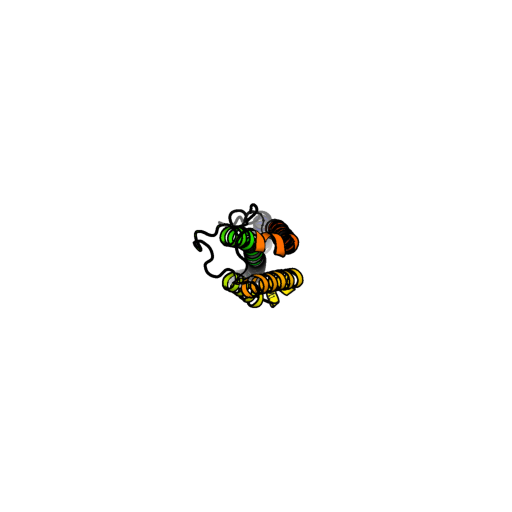9 89 GLN A N 1
ATOM 656 C CA . GLN A 1 89 ? -9.112 7.997 10.452 1.00 86.19 89 GLN A CA 1
ATOM 657 C C . GLN A 1 89 ? -10.486 7.531 10.940 1.00 86.19 89 GLN A C 1
ATOM 659 O O . GLN A 1 89 ? -11.060 8.165 11.828 1.00 86.19 89 GLN A O 1
ATOM 664 N N . ILE A 1 90 ? -10.993 6.409 10.417 1.00 79.38 90 ILE A N 1
ATOM 665 C CA . ILE A 1 90 ? -12.301 5.841 10.788 1.00 79.38 90 ILE A CA 1
ATOM 666 C C . ILE A 1 90 ? -12.382 5.665 12.294 1.00 79.38 90 ILE A C 1
ATOM 668 O O . ILE A 1 90 ? -13.380 6.007 12.907 1.00 79.38 90 ILE A O 1
ATOM 672 N N . ARG A 1 91 ? -11.284 5.251 12.922 1.00 74.75 91 ARG A N 1
ATOM 673 C CA . ARG A 1 91 ? -11.196 5.073 14.370 1.00 74.75 91 ARG A CA 1
ATOM 674 C C . ARG A 1 91 ? -11.349 6.358 15.177 1.00 74.75 91 ARG A C 1
ATOM 676 O O . ARG A 1 91 ? -11.812 6.315 16.315 1.00 74.75 91 ARG A O 1
ATOM 683 N N . VAL A 1 92 ? -10.875 7.483 14.648 1.00 77.06 92 VAL A N 1
ATOM 684 C CA . VAL A 1 92 ? -11.057 8.791 15.287 1.00 77.06 92 VAL A CA 1
ATOM 685 C C . VAL A 1 92 ? -12.530 9.170 15.198 1.00 77.06 92 VAL A C 1
ATOM 687 O O . VAL A 1 92 ? -13.145 9.459 16.221 1.00 77.06 92 VAL A O 1
ATOM 690 N N . LEU A 1 93 ? -13.102 9.078 14.000 1.00 74.88 93 LEU A N 1
ATOM 691 C CA . LEU A 1 93 ? -14.483 9.460 13.724 1.00 74.88 93 LEU A CA 1
ATOM 692 C C . LEU A 1 93 ? -15.497 8.564 14.454 1.00 74.88 93 LEU A C 1
ATOM 694 O O . LEU A 1 93 ? -16.350 9.082 15.164 1.00 74.88 93 LEU A O 1
ATOM 698 N N . SER A 1 94 ? -15.334 7.242 14.418 1.00 74.19 94 SER A N 1
ATOM 699 C CA . SER A 1 94 ? -16.218 6.287 15.099 1.00 74.19 94 SER A CA 1
ATOM 700 C C . SER A 1 94 ? -16.200 6.445 16.625 1.00 74.19 94 SER A C 1
ATOM 702 O O . SER A 1 94 ? -17.202 6.213 17.299 1.00 74.19 94 SER A O 1
ATOM 704 N N . ASN A 1 95 ? -15.058 6.847 17.200 1.00 72.62 95 ASN A N 1
ATOM 705 C CA . ASN A 1 95 ? -14.973 7.167 18.627 1.00 72.62 95 ASN A CA 1
ATOM 706 C C . ASN A 1 95 ? -15.680 8.485 18.957 1.00 72.62 95 ASN A C 1
ATOM 708 O O . ASN A 1 95 ? -16.327 8.568 20.001 1.00 72.62 95 ASN A O 1
ATOM 712 N N . PHE A 1 96 ? -15.572 9.495 18.086 1.00 73.56 96 PHE A N 1
ATOM 713 C CA . PHE A 1 96 ? -16.334 10.735 18.231 1.00 73.56 96 PHE A CA 1
ATOM 714 C C . PHE A 1 96 ? -17.836 10.472 18.166 1.00 73.56 96 PHE A C 1
ATOM 716 O O . PHE A 1 96 ? -18.558 10.980 19.013 1.00 73.56 96 PHE A O 1
ATOM 723 N N . GLU A 1 97 ? -18.305 9.629 17.249 1.00 68.88 97 GLU A N 1
ATOM 724 C CA . GLU A 1 97 ? -19.724 9.267 17.154 1.00 68.88 97 GLU A CA 1
ATOM 725 C C . GLU A 1 97 ? -20.222 8.494 18.372 1.00 68.88 97 GLU A C 1
ATOM 727 O O . GLU A 1 97 ? -21.247 8.846 18.950 1.00 68.88 97 GLU A O 1
ATOM 732 N N . LYS A 1 98 ? -19.477 7.479 18.839 1.00 73.69 98 LYS A N 1
ATOM 733 C CA . LYS A 1 98 ? -19.834 6.788 20.091 1.00 73.69 98 LYS A CA 1
ATOM 734 C C . LYS A 1 98 ? -19.867 7.765 21.269 1.00 73.69 98 LYS A C 1
ATOM 736 O O . LYS A 1 98 ? -20.716 7.584 22.137 1.00 73.69 98 LYS A O 1
ATOM 741 N N . SER A 1 99 ? -18.977 8.764 21.319 1.00 70.19 99 SER A N 1
ATOM 742 C CA . SER A 1 99 ? -18.947 9.797 22.369 1.00 70.19 99 SER A CA 1
ATOM 743 C C . SER A 1 99 ? -20.141 10.759 22.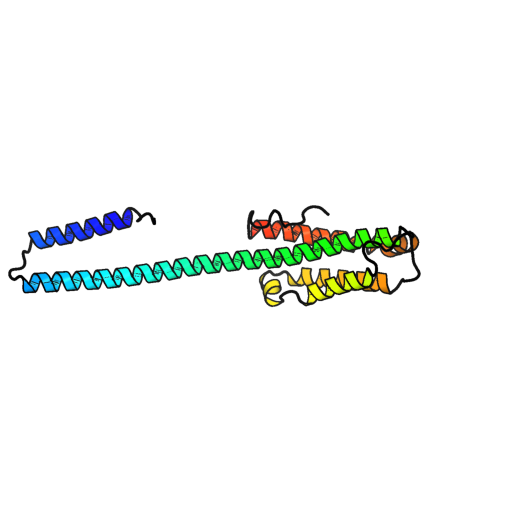271 1.00 70.19 99 SER A C 1
ATOM 745 O O . SER A 1 99 ? -20.803 11.042 23.273 1.00 70.19 99 SER A O 1
ATOM 747 N N . ASN A 1 100 ? -20.466 11.205 21.059 1.00 65.62 100 ASN A N 1
ATOM 748 C CA . ASN A 1 100 ? -21.482 12.208 20.783 1.00 65.62 100 ASN A CA 1
ATOM 749 C C . ASN A 1 100 ? -22.843 11.522 20.572 1.00 65.62 100 ASN A C 1
ATOM 751 O O . ASN A 1 100 ? -23.251 11.246 19.451 1.00 65.62 100 ASN A O 1
ATOM 755 N N . ARG A 1 101 ? -23.543 11.235 21.680 1.00 56.75 101 ARG A N 1
ATOM 756 C CA . ARG A 1 101 ? -24.821 10.484 21.793 1.00 56.75 101 ARG A CA 1
ATOM 757 C C . ARG A 1 101 ? -25.992 10.926 20.887 1.00 56.75 101 ARG A C 1
ATOM 759 O O . ARG A 1 101 ? -27.091 10.403 21.050 1.00 56.75 101 ARG A O 1
ATOM 766 N N . VAL A 1 102 ? -25.809 11.913 20.018 1.00 53.75 102 VAL A N 1
ATOM 767 C CA . VAL A 1 102 ? -26.891 12.632 19.340 1.00 53.75 102 VAL A CA 1
ATOM 768 C C . VAL A 1 102 ? -27.072 12.183 17.889 1.00 53.75 102 VAL A C 1
ATOM 770 O O . VAL A 1 102 ? -28.211 12.166 17.438 1.00 53.75 102 VAL A O 1
ATOM 773 N N . GLU A 1 103 ? -26.030 11.741 17.171 1.00 53.97 103 GLU A N 1
ATOM 774 C CA . GLU A 1 103 ? -26.189 11.332 15.766 1.00 53.97 103 GLU A CA 1
ATOM 775 C C . GLU A 1 103 ? -25.180 10.254 15.327 1.00 53.97 103 GLU A C 1
ATOM 777 O O . GLU A 1 103 ? -23.967 10.440 15.386 1.00 53.97 103 GLU A O 1
ATOM 782 N N . THR A 1 104 ? -25.688 9.122 14.835 1.00 57.88 104 THR A N 1
ATOM 783 C CA . THR A 1 104 ? -24.956 8.183 13.966 1.00 57.88 104 THR A CA 1
ATOM 784 C C . THR A 1 104 ? -24.984 8.714 12.531 1.00 57.88 104 THR A C 1
ATOM 786 O O . THR A 1 104 ? -25.795 8.256 11.724 1.00 57.88 104 THR A O 1
ATOM 789 N N . THR A 1 105 ? -24.181 9.735 12.221 1.00 59.00 105 THR A N 1
ATOM 790 C CA . THR A 1 105 ? -24.230 10.435 10.918 1.00 59.00 105 THR A CA 1
ATOM 791 C C . THR A 1 105 ? -23.100 10.061 9.958 1.00 59.00 105 THR A C 1
ATOM 793 O O . THR A 1 105 ? -23.267 10.225 8.753 1.00 59.00 105 THR A O 1
ATOM 796 N N . ILE A 1 106 ? -21.960 9.579 10.455 1.00 63.97 106 ILE A N 1
ATOM 797 C CA . ILE A 1 106 ? -20.717 9.364 9.697 1.00 63.97 106 ILE A CA 1
ATOM 798 C C . ILE A 1 106 ? -20.457 7.865 9.462 1.00 63.97 106 ILE A C 1
ATOM 800 O O . ILE A 1 106 ? -20.272 7.474 8.313 1.00 63.97 106 ILE A O 1
ATOM 804 N N . TYR A 1 107 ? -20.496 7.019 10.499 1.00 66.62 107 TYR A N 1
ATOM 805 C CA . TYR A 1 107 ? -20.356 5.559 10.396 1.00 66.62 107 TYR A CA 1
ATOM 806 C C . TYR A 1 107 ? -21.460 4.841 11.185 1.00 66.62 107 TYR A C 1
ATOM 808 O O . TYR A 1 107 ? -21.259 4.449 12.340 1.00 66.62 107 TYR A O 1
ATOM 816 N N . PRO A 1 108 ? -22.638 4.617 10.569 1.00 68.31 108 PRO A N 1
ATOM 817 C CA . PRO A 1 108 ? -23.789 4.027 11.254 1.00 68.31 108 PRO A CA 1
ATOM 818 C C . PRO A 1 108 ? -23.511 2.615 11.793 1.00 68.31 108 PRO A C 1
ATOM 820 O O . PRO A 1 108 ? -24.088 2.228 12.807 1.00 68.31 108 PRO A O 1
ATOM 823 N N . ASP A 1 109 ? -22.592 1.873 11.165 1.00 83.50 109 ASP A N 1
ATOM 824 C CA . ASP A 1 109 ? -22.064 0.605 11.673 1.00 83.50 109 ASP A CA 1
ATOM 825 C C . ASP A 1 109 ? -20.532 0.566 11.571 1.00 83.50 109 ASP A C 1
ATOM 827 O O . ASP A 1 109 ? -19.944 -0.053 10.682 1.00 83.50 109 ASP A O 1
ATOM 831 N N . ALA A 1 110 ? -19.860 1.211 12.527 1.00 84.81 110 ALA A N 1
ATOM 832 C CA . ALA A 1 110 ? -18.401 1.186 12.614 1.00 84.81 110 ALA A CA 1
ATOM 833 C C . ALA A 1 110 ? -17.822 -0.245 12.637 1.00 84.81 110 ALA A C 1
ATOM 835 O O . ALA A 1 110 ? -16.725 -0.477 12.126 1.00 84.81 110 ALA A O 1
ATOM 836 N N . ALA A 1 111 ? -18.533 -1.229 13.203 1.00 88.12 111 ALA A N 1
ATOM 837 C CA . ALA A 1 111 ? -18.045 -2.604 13.247 1.00 88.12 111 ALA A CA 1
ATOM 838 C C . ALA A 1 111 ? -18.000 -3.244 11.852 1.00 88.12 111 ALA A C 1
ATOM 840 O O . ALA A 1 111 ? -17.045 -3.979 11.562 1.00 88.12 111 ALA A O 1
ATOM 841 N N . ALA A 1 112 ? -19.000 -2.969 11.011 1.00 88.00 112 ALA A N 1
ATOM 842 C CA . ALA A 1 112 ? -19.028 -3.383 9.612 1.00 88.00 112 ALA A CA 1
ATOM 843 C C . ALA A 1 112 ? -17.946 -2.676 8.788 1.00 88.00 112 ALA A C 1
ATOM 845 O O . ALA A 1 112 ? -17.235 -3.347 8.045 1.00 88.00 112 ALA A O 1
ATOM 846 N N . GLU A 1 113 ? -17.730 -1.376 8.989 1.00 87.31 113 GLU A N 1
ATOM 847 C CA . GLU A 1 113 ? -16.694 -0.609 8.275 1.00 87.31 113 GLU A CA 1
ATOM 848 C C . GLU A 1 113 ? -15.282 -1.152 8.541 1.00 87.31 113 GLU A C 1
ATOM 850 O O . GLU A 1 113 ? -14.500 -1.415 7.623 1.00 87.31 113 GLU A O 1
ATOM 855 N N . PHE A 1 114 ? -14.960 -1.443 9.806 1.00 90.75 114 PHE A N 1
ATOM 856 C CA . PHE A 1 114 ? -13.690 -2.094 10.138 1.00 90.75 114 PHE A CA 1
ATOM 857 C C . PHE A 1 114 ? -13.567 -3.497 9.535 1.00 90.75 114 PHE A C 1
ATOM 859 O O . PHE A 1 114 ? -12.463 -3.937 9.208 1.00 90.75 114 PHE A O 1
ATOM 866 N N . ARG A 1 115 ? -14.682 -4.220 9.389 1.00 92.19 115 ARG A N 1
ATOM 867 C CA . ARG A 1 115 ? -14.681 -5.538 8.745 1.00 92.19 115 ARG A CA 1
ATOM 868 C C . ARG A 1 115 ? -14.443 -5.423 7.248 1.00 92.19 115 ARG A C 1
ATOM 870 O O . ARG A 1 115 ? -13.613 -6.156 6.728 1.00 92.19 115 ARG A O 1
ATOM 877 N N . TYR A 1 116 ? -15.078 -4.454 6.601 1.00 91.38 116 TYR A N 1
ATOM 878 C CA . TYR A 1 116 ? -14.874 -4.159 5.193 1.00 91.38 116 TYR A CA 1
ATOM 879 C C . TYR A 1 116 ? -13.400 -3.854 4.891 1.00 91.38 116 TYR A C 1
ATOM 881 O O . TYR A 1 116 ? -12.821 -4.453 3.989 1.00 91.38 116 TYR A O 1
ATOM 889 N N . ILE A 1 117 ? -12.733 -3.038 5.716 1.00 91.06 117 ILE A N 1
ATOM 890 C CA . ILE A 1 117 ? -11.285 -2.802 5.577 1.00 91.06 117 ILE A CA 1
ATOM 891 C C . ILE A 1 117 ? -10.475 -4.086 5.773 1.00 91.06 117 ILE A C 1
ATOM 893 O O . ILE A 1 117 ? -9.518 -4.334 5.039 1.00 91.06 117 ILE A O 1
ATOM 897 N N . ALA A 1 118 ? -10.837 -4.922 6.748 1.00 93.06 118 ALA A N 1
ATOM 898 C CA . ALA A 1 118 ? -10.163 -6.202 6.952 1.00 93.06 118 ALA A CA 1
ATOM 899 C C . ALA A 1 118 ? -10.298 -7.138 5.738 1.00 93.06 118 ALA A C 1
ATOM 901 O O . ALA A 1 118 ? -9.361 -7.889 5.449 1.00 93.06 118 ALA A O 1
ATOM 902 N N . ASP A 1 119 ? -11.433 -7.084 5.043 1.00 92.62 119 ASP A N 1
ATOM 903 C CA . ASP A 1 119 ? -11.700 -7.851 3.828 1.00 92.62 119 ASP A CA 1
ATOM 904 C C . ASP A 1 119 ? -10.947 -7.267 2.625 1.00 92.62 119 ASP A C 1
ATOM 906 O O . ASP A 1 119 ? -10.326 -8.024 1.879 1.00 92.62 119 ASP A O 1
ATOM 910 N N . MET A 1 120 ? -10.871 -5.937 2.491 1.00 92.06 120 MET A N 1
ATOM 911 C CA . MET A 1 120 ? -10.015 -5.280 1.491 1.00 92.06 120 MET A CA 1
ATOM 912 C C . MET A 1 120 ? -8.537 -5.651 1.674 1.00 92.06 120 MET A C 1
ATOM 914 O O . MET A 1 120 ? -7.851 -5.969 0.706 1.00 92.06 120 MET A O 1
ATOM 918 N N . LEU A 1 121 ? -8.049 -5.677 2.918 1.00 91.94 121 LEU A N 1
ATOM 919 C CA . LEU A 1 121 ? -6.684 -6.108 3.235 1.00 91.94 121 LEU A CA 1
ATOM 920 C C . LEU A 1 121 ? -6.470 -7.608 2.986 1.00 91.94 121 LEU A C 1
ATOM 922 O O . LEU A 1 121 ? -5.355 -8.023 2.685 1.00 91.94 121 LEU A O 1
ATOM 926 N N . ALA A 1 122 ? -7.513 -8.434 3.103 1.00 90.94 122 ALA A N 1
ATOM 927 C CA . ALA A 1 122 ? -7.444 -9.857 2.768 1.00 90.94 122 ALA A CA 1
ATOM 928 C C . ALA A 1 122 ? -7.422 -10.101 1.252 1.00 90.94 122 ALA A C 1
ATOM 930 O O . ALA A 1 122 ? -6.778 -11.042 0.795 1.00 90.94 122 ALA A O 1
ATOM 931 N N . ALA A 1 123 ? -8.123 -9.260 0.491 1.00 90.06 123 ALA A N 1
ATOM 932 C CA . ALA A 1 123 ? -8.176 -9.304 -0.966 1.00 90.06 123 ALA A CA 1
ATOM 933 C C . ALA A 1 123 ? -6.960 -8.641 -1.638 1.00 90.06 123 ALA A C 1
ATOM 935 O O . ALA A 1 123 ? -6.836 -8.693 -2.862 1.00 90.06 123 ALA A O 1
ATOM 936 N N . PHE A 1 124 ? -6.069 -8.022 -0.859 1.00 88.81 124 PHE A N 1
ATOM 937 C CA . PHE A 1 124 ? -4.898 -7.328 -1.382 1.00 88.81 124 PHE A CA 1
ATOM 938 C C . PHE A 1 124 ? -3.971 -8.305 -2.143 1.00 88.81 124 PHE A C 1
ATOM 940 O O . PHE A 1 124 ? -3.765 -9.431 -1.670 1.00 88.81 124 PHE A O 1
ATOM 947 N N . PRO A 1 125 ? -3.393 -7.930 -3.305 1.00 87.81 125 PRO A N 1
ATOM 948 C CA . PRO A 1 125 ? -2.677 -8.875 -4.164 1.00 87.81 125 PRO A CA 1
ATOM 949 C C . PRO A 1 125 ? -1.459 -9.510 -3.475 1.00 87.81 125 PRO A C 1
ATOM 951 O O . PRO A 1 125 ? -0.385 -8.918 -3.380 1.00 87.81 125 PRO A O 1
ATOM 954 N N . THR A 1 126 ? -1.607 -10.760 -3.023 1.00 86.19 126 THR A N 1
ATOM 955 C CA . THR A 1 126 ? -0.601 -11.461 -2.200 1.00 86.19 126 THR A CA 1
ATOM 956 C C . THR A 1 126 ? 0.769 -11.507 -2.875 1.00 86.19 126 THR A C 1
ATOM 958 O O . THR A 1 126 ? 1.776 -11.221 -2.238 1.00 86.19 126 THR A O 1
ATOM 961 N N . VAL A 1 127 ? 0.811 -11.807 -4.177 1.00 85.75 127 VAL A N 1
ATOM 962 C CA . VAL A 1 127 ? 2.065 -11.887 -4.943 1.00 85.75 127 VAL A CA 1
ATOM 963 C C . VAL A 1 127 ? 2.780 -10.533 -4.986 1.00 85.75 127 VAL A C 1
ATOM 965 O O . VAL A 1 127 ? 3.992 -10.484 -4.781 1.00 85.75 127 VAL A O 1
ATOM 968 N N . ALA A 1 128 ? 2.042 -9.438 -5.199 1.00 82.75 128 ALA A N 1
ATOM 969 C CA . ALA A 1 128 ? 2.615 -8.095 -5.257 1.00 82.75 128 ALA A CA 1
ATOM 970 C C . ALA A 1 128 ? 3.137 -7.657 -3.883 1.00 82.75 128 ALA A C 1
ATOM 972 O O . ALA A 1 128 ? 4.277 -7.219 -3.757 1.00 82.75 128 ALA A O 1
ATOM 973 N N . VAL A 1 129 ? 2.348 -7.869 -2.829 1.00 84.88 129 VAL A N 1
ATOM 974 C CA . VAL A 1 129 ? 2.726 -7.541 -1.448 1.00 84.88 129 VAL A CA 1
ATOM 975 C C . VAL A 1 129 ? 3.952 -8.327 -0.995 1.00 84.88 129 VAL A C 1
ATOM 977 O O . VAL A 1 129 ? 4.839 -7.770 -0.350 1.00 84.88 129 VAL A O 1
ATOM 980 N N . THR A 1 130 ? 4.031 -9.617 -1.333 1.00 87.81 130 THR A N 1
ATOM 981 C CA . THR A 1 130 ? 5.207 -10.439 -1.028 1.00 87.81 130 THR A CA 1
ATOM 982 C C . THR A 1 130 ? 6.434 -9.951 -1.791 1.00 87.81 130 THR A C 1
ATOM 984 O O . THR A 1 130 ? 7.500 -9.851 -1.190 1.00 87.81 130 THR A O 1
ATOM 987 N N . ALA A 1 131 ? 6.295 -9.594 -3.071 1.00 85.75 131 ALA A N 1
ATOM 988 C CA . ALA A 1 131 ? 7.395 -9.035 -3.858 1.00 85.75 131 ALA A CA 1
ATOM 989 C C . ALA A 1 131 ? 7.905 -7.696 -3.291 1.00 85.75 131 ALA A C 1
ATOM 991 O O . ALA A 1 131 ? 9.100 -7.422 -3.352 1.00 85.75 131 ALA A O 1
ATOM 992 N N . LEU A 1 132 ? 7.015 -6.898 -2.697 1.00 87.12 132 LEU A N 1
ATOM 993 C CA . LEU A 1 132 ? 7.336 -5.640 -2.016 1.00 87.12 132 LEU A CA 1
ATOM 994 C C . LEU A 1 132 ? 7.840 -5.829 -0.573 1.00 87.12 132 LEU A C 1
ATOM 996 O O . LEU A 1 132 ? 8.238 -4.860 0.069 1.00 87.12 132 LEU A O 1
ATOM 1000 N N . GLY A 1 133 ? 7.800 -7.052 -0.033 1.00 91.50 133 GLY A N 1
ATOM 1001 C CA . GLY A 1 133 ? 8.156 -7.328 1.360 1.00 91.50 133 GLY A CA 1
ATOM 1002 C C . GLY A 1 133 ? 7.177 -6.745 2.387 1.00 91.50 133 GLY A C 1
ATOM 1003 O O . GLY A 1 133 ? 7.568 -6.541 3.529 1.00 91.50 133 GLY A O 1
ATOM 1004 N N . LYS A 1 134 ? 5.919 -6.479 1.999 1.00 93.62 134 LYS A N 1
ATOM 1005 C CA . LYS A 1 134 ? 4.899 -5.782 2.814 1.00 93.62 134 LYS A CA 1
ATOM 1006 C C . LYS A 1 134 ? 3.843 -6.672 3.460 1.00 93.62 134 LYS A C 1
ATOM 1008 O O . LYS A 1 134 ? 2.797 -6.209 3.915 1.00 93.62 134 LYS A O 1
ATOM 1013 N N . MET A 1 135 ? 4.091 -7.980 3.476 1.00 94.25 135 MET A N 1
ATOM 1014 C CA . MET A 1 135 ? 3.116 -8.954 3.971 1.00 94.25 135 MET A CA 1
ATOM 1015 C C . MET A 1 135 ? 2.857 -8.787 5.469 1.00 94.25 135 MET A C 1
ATOM 1017 O O . MET A 1 135 ? 1.726 -8.950 5.923 1.00 94.25 135 MET A O 1
ATOM 1021 N N . GLU A 1 136 ? 3.888 -8.436 6.237 1.00 94.75 136 GLU A N 1
ATOM 1022 C CA . GLU A 1 136 ? 3.747 -8.197 7.670 1.00 94.75 136 GLU A CA 1
ATOM 1023 C C . GLU A 1 136 ? 2.801 -7.024 7.941 1.00 94.75 136 GLU A C 1
ATOM 1025 O O . GLU A 1 136 ? 1.861 -7.168 8.724 1.00 94.75 136 GLU A O 1
ATOM 1030 N N . GLU A 1 137 ? 2.987 -5.898 7.251 1.00 94.50 137 GLU A N 1
ATOM 1031 C CA . GLU A 1 137 ? 2.155 -4.708 7.405 1.00 94.50 137 GLU A CA 1
ATOM 1032 C C . GLU A 1 137 ? 0.700 -4.980 7.011 1.00 94.50 137 GLU A C 1
ATOM 1034 O O . GLU A 1 137 ? -0.206 -4.615 7.761 1.00 94.50 137 GLU A O 1
ATOM 1039 N N 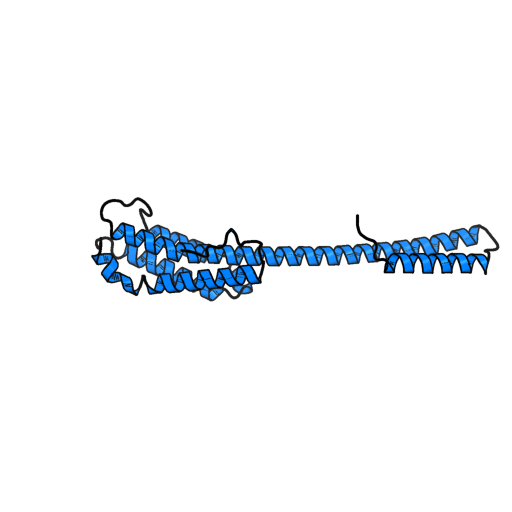. VAL A 1 138 ? 0.456 -5.688 5.902 1.00 94.44 138 VAL A N 1
ATOM 1040 C CA . VAL A 1 138 ? -0.904 -6.082 5.487 1.00 94.44 138 VAL A CA 1
ATOM 1041 C C . VAL A 1 138 ? -1.580 -6.942 6.557 1.00 94.44 138 VAL A C 1
ATOM 1043 O O . VAL A 1 138 ? -2.702 -6.653 6.984 1.00 94.44 138 VAL A O 1
ATOM 1046 N N . LEU A 1 139 ? -0.897 -7.983 7.041 1.00 94.81 139 LEU A N 1
ATOM 1047 C CA . LEU A 1 139 ? -1.437 -8.874 8.069 1.00 94.81 139 LEU A CA 1
ATOM 1048 C C . LEU A 1 139 ? -1.656 -8.149 9.401 1.00 94.81 139 LEU A C 1
ATOM 1050 O O . LEU A 1 139 ? -2.625 -8.437 10.114 1.00 94.81 139 LEU A O 1
ATOM 1054 N N . TYR A 1 140 ? -0.773 -7.212 9.745 1.00 95.56 140 TYR A N 1
ATOM 1055 C CA . TYR A 1 140 ? -0.869 -6.434 10.970 1.00 95.56 140 TYR A CA 1
ATOM 1056 C C . TYR A 1 140 ? -2.034 -5.442 10.926 1.00 95.56 140 TYR A C 1
ATOM 1058 O O . TYR A 1 140 ? -2.860 -5.439 11.842 1.00 95.56 140 TYR A O 1
ATOM 1066 N N . LEU A 1 141 ? -2.175 -4.679 9.838 1.00 93.81 141 LEU A N 1
ATOM 1067 C CA . LEU A 1 141 ? -3.318 -3.790 9.614 1.00 93.81 141 LEU A CA 1
ATOM 1068 C C . LEU A 1 141 ? -4.632 -4.577 9.616 1.00 93.81 141 LEU A C 1
ATOM 1070 O O . LEU A 1 141 ? -5.596 -4.174 10.267 1.00 93.81 141 LEU A O 1
ATOM 1074 N N . ARG A 1 142 ? -4.656 -5.759 8.988 1.00 95.44 142 ARG A N 1
ATOM 1075 C CA . ARG A 1 142 ? -5.838 -6.628 8.991 1.00 95.44 142 ARG A CA 1
ATOM 1076 C C . ARG A 1 142 ? -6.194 -7.080 10.404 1.00 95.44 142 ARG A C 1
ATOM 1078 O O . ARG A 1 142 ? -7.365 -7.088 10.781 1.00 95.44 142 ARG A O 1
ATOM 1085 N N . ARG A 1 143 ? -5.195 -7.436 11.216 1.00 96.50 143 ARG A N 1
ATOM 1086 C CA . ARG A 1 143 ? -5.400 -7.797 12.626 1.00 96.50 143 ARG A CA 1
ATOM 1087 C C . ARG A 1 143 ? -5.974 -6.629 13.427 1.00 96.50 143 ARG A C 1
ATOM 1089 O O . ARG A 1 143 ? -6.869 -6.856 14.239 1.00 96.50 143 ARG A O 1
ATOM 1096 N N . ILE A 1 144 ? -5.486 -5.409 13.197 1.00 95.12 144 ILE A N 1
ATOM 1097 C CA . ILE A 1 144 ? -6.020 -4.192 13.820 1.00 95.12 144 ILE A CA 1
ATOM 1098 C C . ILE A 1 144 ? -7.485 -3.991 13.421 1.00 95.12 144 ILE A C 1
ATOM 1100 O O . ILE A 1 144 ? -8.325 -3.824 14.302 1.00 95.12 144 ILE A O 1
ATOM 1104 N N . ALA A 1 145 ? -7.802 -4.070 12.127 1.00 93.69 145 ALA A N 1
ATOM 1105 C CA . ALA A 1 145 ? -9.155 -3.897 11.606 1.00 93.69 145 ALA A CA 1
ATOM 1106 C C . ALA A 1 145 ? -10.139 -4.928 12.198 1.00 93.69 145 ALA A C 1
ATOM 1108 O O . ALA A 1 145 ? -11.181 -4.564 12.742 1.00 93.69 145 ALA A O 1
ATOM 1109 N N . ILE A 1 146 ? -9.767 -6.213 12.232 1.00 95.44 146 ILE A N 1
ATOM 1110 C CA . ILE A 1 146 ? -10.573 -7.264 12.882 1.00 95.44 146 ILE A CA 1
ATOM 1111 C C . ILE A 1 146 ? -10.732 -6.994 14.385 1.00 95.44 146 ILE A C 1
ATOM 1113 O O . ILE A 1 146 ? -11.821 -7.171 14.933 1.00 95.44 146 ILE A O 1
ATOM 1117 N N . GLY A 1 147 ? -9.658 -6.580 15.062 1.00 93.56 147 GLY A N 1
ATOM 1118 C CA . GLY A 1 147 ? -9.684 -6.239 16.484 1.00 93.56 147 GLY A CA 1
ATOM 1119 C C . GLY A 1 147 ? -10.649 -5.094 16.784 1.00 93.56 147 GLY A C 1
ATOM 1120 O O . GLY A 1 147 ? -11.484 -5.217 17.676 1.00 93.56 147 GLY A O 1
ATOM 1121 N N . ALA A 1 148 ? -10.590 -4.021 15.994 1.00 91.00 148 ALA A N 1
ATOM 1122 C CA . ALA A 1 148 ? -11.495 -2.883 16.099 1.00 91.00 148 ALA A CA 1
ATOM 1123 C C . ALA A 1 148 ? -12.954 -3.289 15.832 1.00 91.00 148 ALA A C 1
ATOM 1125 O O . ALA A 1 148 ? -13.814 -3.004 16.663 1.00 91.00 148 ALA A O 1
ATOM 1126 N N . SER A 1 149 ? -13.225 -4.042 14.756 1.00 92.88 149 SER A N 1
ATOM 1127 C CA . SER A 1 149 ? -14.566 -4.571 14.448 1.00 92.88 149 SER A CA 1
ATOM 1128 C C . SER A 1 149 ? -15.150 -5.359 15.626 1.00 92.88 149 SER A C 1
ATOM 1130 O O . SER A 1 149 ? -16.303 -5.162 16.004 1.00 92.88 149 SER A O 1
ATOM 1132 N N . ARG A 1 150 ? -14.341 -6.217 16.263 1.00 94.19 150 ARG A N 1
ATOM 1133 C CA . ARG A 1 150 ? -14.765 -6.999 17.436 1.00 94.19 150 ARG A CA 1
ATOM 1134 C C . ARG A 1 150 ? -15.061 -6.135 18.657 1.00 94.19 150 ARG A C 1
ATOM 1136 O O . ARG A 1 150 ? -15.999 -6.449 19.378 1.00 94.19 150 ARG A O 1
ATOM 1143 N N . ILE A 1 151 ? -14.289 -5.075 18.893 1.00 91.62 151 ILE A N 1
ATOM 1144 C CA . ILE A 1 151 ? -14.530 -4.150 20.009 1.00 91.62 151 ILE A CA 1
ATOM 1145 C C . ILE A 1 151 ? -15.863 -3.420 19.819 1.00 91.62 151 ILE A C 1
ATOM 1147 O O . ILE A 1 151 ? -16.673 -3.383 20.741 1.00 91.62 151 ILE A O 1
ATOM 1151 N N . PHE A 1 152 ? -16.116 -2.888 18.620 1.00 88.38 152 PHE A N 1
ATOM 1152 C CA . PHE A 1 152 ? -17.373 -2.196 18.327 1.00 88.38 152 PHE A CA 1
ATOM 1153 C C . PHE A 1 152 ? -18.584 -3.139 18.367 1.00 8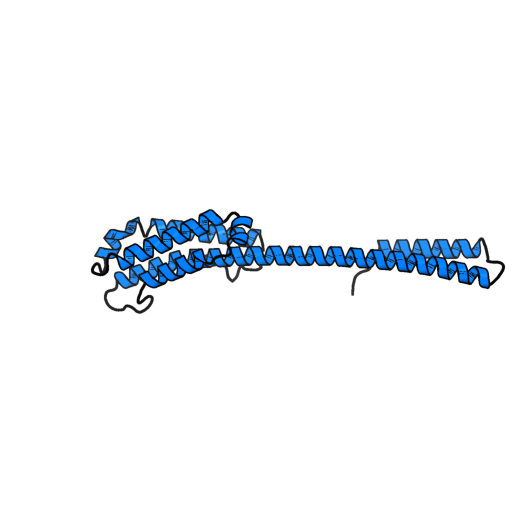8.38 152 PHE A C 1
ATOM 1155 O O . PHE A 1 152 ? -19.617 -2.762 18.913 1.00 88.38 152 PHE A O 1
ATOM 1162 N N . ALA A 1 153 ? -18.451 -4.373 17.866 1.00 89.38 153 ALA A N 1
ATOM 1163 C CA . ALA A 1 153 ? -19.527 -5.366 17.898 1.00 89.38 153 ALA A CA 1
ATOM 1164 C C . ALA A 1 153 ? -19.771 -5.976 19.292 1.00 89.38 153 ALA A C 1
ATOM 1166 O O . ALA A 1 153 ? -20.886 -6.391 19.592 1.00 89.38 153 ALA A O 1
ATOM 1167 N N . GLY A 1 154 ? -18.732 -6.084 20.126 1.00 88.31 154 GLY A N 1
ATOM 1168 C CA . GLY A 1 154 ? -18.798 -6.758 21.427 1.00 88.31 154 GLY A CA 1
ATOM 1169 C C . GLY A 1 154 ? -19.353 -5.901 22.563 1.00 88.31 154 GLY A C 1
ATOM 1170 O O . GLY A 1 154 ? -19.788 -6.450 23.569 1.00 88.31 154 GLY A O 1
ATOM 1171 N N . ASP A 1 155 ? -19.357 -4.577 22.403 1.00 86.31 155 ASP A N 1
ATOM 1172 C CA . ASP A 1 155 ? -19.824 -3.619 23.408 1.00 86.31 155 ASP A CA 1
ATOM 1173 C C . ASP A 1 155 ? -20.935 -2.698 22.841 1.00 86.31 155 ASP A C 1
ATOM 1175 O O . ASP A 1 155 ? -20.757 -1.472 22.763 1.00 86.31 155 ASP A O 1
ATOM 1179 N N . PRO A 1 156 ? -22.095 -3.250 22.423 1.00 78.81 156 PRO A N 1
ATOM 1180 C CA . PRO A 1 156 ? -23.182 -2.451 21.852 1.00 78.81 156 PRO A CA 1
ATOM 1181 C C . PRO A 1 156 ? -23.739 -1.441 22.868 1.00 78.81 156 PRO A C 1
ATOM 1183 O O . PRO A 1 156 ? -23.936 -0.274 22.525 1.00 78.81 156 PRO A O 1
ATOM 1186 N N . ASP A 1 157 ? -23.866 -1.855 24.131 1.00 80.81 157 ASP A N 1
ATOM 1187 C CA . ASP A 1 157 ? -24.520 -1.086 25.200 1.00 80.81 157 ASP A CA 1
ATOM 1188 C C . ASP A 1 157 ? -23.643 0.033 25.789 1.00 80.81 157 ASP A C 1
ATOM 1190 O O . ASP A 1 157 ? -24.137 0.975 26.412 1.00 80.81 157 ASP A O 1
ATOM 1194 N N . LEU A 1 158 ? -22.323 -0.040 25.592 1.00 81.25 158 LEU A N 1
ATOM 1195 C CA . LEU A 1 158 ? -21.394 0.992 26.051 1.00 81.25 158 LEU A CA 1
ATOM 1196 C C . LEU A 1 158 ? -21.399 2.159 25.069 1.00 81.25 158 LEU A C 1
ATOM 1198 O O . LEU A 1 158 ? -20.918 2.038 23.946 1.00 81.25 158 LEU A O 1
ATOM 1202 N N . THR A 1 159 ? -21.900 3.310 25.500 1.00 78.12 159 THR A N 1
ATOM 1203 C CA . THR A 1 159 ? -21.934 4.545 24.704 1.00 78.12 159 THR A CA 1
ATOM 1204 C C . THR A 1 159 ? -21.214 5.678 25.423 1.00 78.12 159 THR A C 1
ATOM 1206 O O . THR A 1 159 ? -20.927 5.608 26.622 1.00 78.12 159 THR A O 1
ATOM 1209 N N . GLY A 1 160 ? -20.937 6.753 24.699 1.00 76.31 160 GLY A N 1
ATOM 1210 C CA . GLY A 1 160 ? -20.340 7.955 25.251 1.00 76.31 160 GLY A CA 1
ATOM 1211 C C . GLY A 1 160 ? -18.889 7.755 25.684 1.00 76.31 160 GLY A C 1
ATOM 1212 O O . GLY A 1 160 ? -18.148 6.892 25.198 1.00 76.31 160 GLY A O 1
ATOM 1213 N N . ASP A 1 161 ? -18.523 8.521 26.702 1.00 81.12 161 ASP A N 1
ATOM 1214 C CA . ASP A 1 161 ? -17.202 8.496 27.323 1.00 81.12 161 ASP A CA 1
ATOM 1215 C C . ASP A 1 161 ? -16.862 7.145 27.959 1.00 81.12 161 ASP A C 1
ATOM 1217 O O . ASP A 1 161 ? -15.692 6.785 28.034 1.00 81.12 161 ASP A O 1
ATOM 1221 N N . ALA A 1 162 ? -17.858 6.353 28.372 1.00 84.25 162 ALA A N 1
ATOM 1222 C CA . ALA A 1 162 ? -17.620 5.044 28.980 1.00 84.25 162 ALA A CA 1
ATOM 1223 C C . ALA A 1 162 ? -16.947 4.068 27.999 1.00 84.25 162 ALA A C 1
ATOM 1225 O O . ALA A 1 162 ? -16.001 3.367 28.368 1.00 84.25 162 ALA A O 1
ATOM 1226 N N . PHE A 1 163 ? -17.387 4.058 26.736 1.00 86.62 163 PHE A N 1
ATOM 1227 C CA . PHE A 1 163 ? -16.757 3.260 25.682 1.00 86.62 163 PHE A CA 1
ATOM 1228 C C . PHE A 1 163 ? -15.341 3.759 25.386 1.00 86.62 163 PHE A C 1
ATOM 1230 O O . PHE A 1 163 ? -14.392 2.969 25.346 1.00 86.62 163 PHE A O 1
ATOM 1237 N N . VAL A 1 164 ? -15.192 5.081 25.233 1.00 83.25 164 VAL A N 1
ATOM 1238 C CA . VAL A 1 164 ? -13.903 5.713 24.936 1.00 83.25 164 VAL A CA 1
ATOM 1239 C C . VAL A 1 164 ? -12.902 5.407 26.043 1.00 83.25 164 VAL A C 1
ATOM 1241 O O . VAL A 1 164 ? -11.823 4.910 25.749 1.00 83.25 164 VAL A O 1
ATOM 1244 N N . LEU A 1 165 ? -13.253 5.619 27.312 1.00 86.94 165 LEU A N 1
ATOM 1245 C CA . LEU A 1 165 ? -12.368 5.377 28.453 1.00 86.94 165 LEU A CA 1
ATOM 1246 C C . LEU A 1 165 ? -11.964 3.904 28.578 1.00 86.94 165 LEU A C 1
ATOM 1248 O O . LEU A 1 165 ? -10.792 3.626 28.840 1.00 86.94 165 LEU A O 1
ATOM 1252 N N . LYS A 1 166 ? -12.895 2.968 28.343 1.00 90.50 166 LYS A N 1
ATOM 1253 C CA . LYS A 1 166 ? -12.620 1.522 28.388 1.00 90.50 166 LYS A CA 1
ATOM 1254 C C . LYS A 1 166 ? -11.580 1.111 27.342 1.00 90.50 166 LYS A C 1
ATOM 1256 O O . LYS A 1 166 ? -10.644 0.380 27.661 1.00 90.50 166 LYS A O 1
ATOM 1261 N N . HIS A 1 167 ? -11.716 1.603 26.109 1.00 90.12 167 HIS A N 1
ATOM 1262 C CA . HIS A 1 167 ? -10.908 1.143 24.971 1.00 90.12 167 HIS A CA 1
ATOM 1263 C C . HIS A 1 167 ? -9.789 2.095 24.553 1.00 90.12 167 HIS A C 1
ATOM 1265 O O . HIS A 1 167 ? -9.008 1.757 23.661 1.00 90.12 167 HIS A O 1
ATOM 1271 N N . ARG A 1 168 ? -9.655 3.252 25.212 1.00 88.00 168 ARG A N 1
ATOM 1272 C CA . ARG A 1 168 ? -8.727 4.336 24.852 1.00 88.00 168 ARG A CA 1
ATOM 1273 C C . ARG A 1 168 ? -7.307 3.860 24.588 1.00 88.00 168 ARG A C 1
ATOM 1275 O O . ARG A 1 168 ? -6.725 4.258 23.599 1.00 88.00 168 ARG A O 1
ATOM 1282 N N . LYS A 1 169 ? -6.732 3.009 25.442 1.00 91.44 169 LYS A N 1
ATOM 1283 C CA . LYS A 1 169 ? -5.333 2.564 25.271 1.00 91.44 169 LYS A CA 1
ATOM 1284 C C . LYS A 1 169 ? -5.145 1.693 24.024 1.00 91.44 169 LYS A C 1
ATOM 1286 O O . LYS A 1 169 ? -4.142 1.803 23.318 1.00 91.44 169 LYS A O 1
ATOM 1291 N N . ILE A 1 170 ? -6.113 0.816 23.752 1.00 91.75 170 ILE A N 1
ATOM 1292 C CA . ILE A 1 170 ? -6.100 -0.084 22.589 1.00 91.75 170 ILE A CA 1
ATOM 1293 C C . ILE A 1 170 ? -6.291 0.751 21.325 1.00 91.75 170 ILE A C 1
ATOM 1295 O O . ILE A 1 170 ? -5.440 0.772 20.432 1.00 91.75 170 ILE A O 1
ATOM 1299 N N . PHE A 1 171 ? -7.353 1.553 21.328 1.00 90.12 171 PHE A N 1
ATOM 1300 C CA . PHE A 1 171 ? -7.537 2.671 20.431 1.00 90.12 171 PHE A CA 1
ATOM 1301 C C . PHE A 1 171 ? -6.610 3.834 20.806 1.00 90.12 171 PHE A C 1
ATOM 1303 O O . PHE A 1 171 ? -7.019 4.971 20.783 1.00 90.12 171 PHE A O 1
ATOM 1310 N N . GLU A 1 172 ? -5.335 3.651 21.069 1.00 90.81 172 GLU A N 1
ATOM 1311 C CA . GLU A 1 172 ? -4.326 4.715 20.934 1.00 90.81 172 GLU A CA 1
ATOM 1312 C C . GLU A 1 172 ? -3.204 4.069 20.151 1.00 90.81 172 GLU A C 1
ATOM 1314 O O . GLU A 1 172 ? -2.927 4.487 19.025 1.00 90.81 172 GLU A O 1
ATOM 1319 N N . LYS A 1 173 ? -2.779 2.898 20.638 1.00 93.00 173 LYS A N 1
ATOM 1320 C CA . LYS A 1 173 ? -1.910 1.958 19.940 1.00 93.00 173 LYS A CA 1
ATOM 1321 C C . LYS A 1 173 ? -2.313 1.719 18.482 1.00 93.00 173 LYS A C 1
ATOM 1323 O O . LYS A 1 173 ? -1.505 1.972 17.601 1.00 93.00 173 LYS A O 1
ATOM 13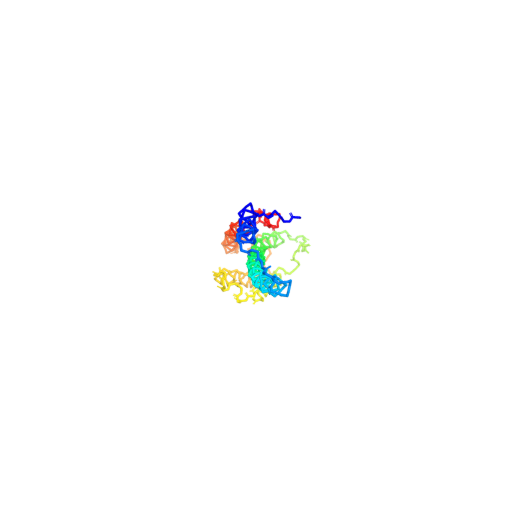28 N N . TYR A 1 174 ? -3.558 1.324 18.199 1.00 93.44 174 TYR A N 1
ATOM 1329 C CA . TYR A 1 174 ? -3.991 1.021 16.822 1.00 93.44 174 TYR A CA 1
ATOM 1330 C C . TYR A 1 174 ? -3.816 2.192 15.843 1.00 93.44 174 TYR A C 1
ATOM 1332 O O . TYR A 1 174 ? -3.495 1.977 14.679 1.00 93.44 174 TYR A O 1
ATOM 1340 N N . ARG A 1 175 ? -3.998 3.434 16.308 1.00 90.81 175 ARG A N 1
ATOM 1341 C CA . ARG A 1 175 ? -3.855 4.649 15.490 1.00 90.81 175 ARG A CA 1
ATOM 1342 C C . ARG A 1 175 ? -2.388 4.967 15.319 1.00 90.81 175 ARG A C 1
ATOM 1344 O O . ARG A 1 175 ? -1.978 5.197 14.195 1.00 90.81 175 ARG A O 1
ATOM 1351 N N . GLY A 1 176 ? -1.612 4.950 16.403 1.00 92.75 176 GLY A N 1
ATOM 1352 C CA . GLY A 1 176 ? -0.167 5.165 16.324 1.00 92.75 176 GLY A CA 1
ATOM 1353 C C . GLY A 1 176 ? 0.497 4.182 15.362 1.00 92.75 176 GLY A C 1
ATOM 1354 O O . GLY A 1 176 ? 1.280 4.581 14.509 1.00 92.75 176 GLY A O 1
ATOM 1355 N N . ASP A 1 177 ? 0.103 2.914 15.433 1.00 94.31 177 ASP A N 1
ATOM 1356 C CA . ASP A 1 177 ? 0.597 1.869 14.546 1.00 94.31 177 ASP A CA 1
ATOM 1357 C C . ASP A 1 177 ? 0.172 2.066 13.085 1.00 94.31 177 ASP A C 1
ATOM 1359 O O . ASP A 1 177 ? 1.025 2.027 12.200 1.00 94.31 177 ASP A O 1
ATOM 1363 N N . SER A 1 178 ? -1.115 2.324 12.829 1.00 92.75 178 SER A N 1
ATOM 1364 C CA . SER A 1 178 ? -1.622 2.518 11.460 1.00 92.75 178 SER A CA 1
ATOM 1365 C C . SER A 1 178 ? -1.050 3.787 10.816 1.00 92.75 178 SER A C 1
ATOM 1367 O O . SER A 1 178 ? -0.655 3.762 9.654 1.00 92.75 178 SER A O 1
ATOM 1369 N N . LEU A 1 179 ? -0.914 4.875 11.586 1.00 92.94 179 LEU A N 1
ATOM 1370 C CA . LEU A 1 179 ? -0.268 6.113 11.140 1.00 92.94 179 LEU A CA 1
ATOM 1371 C C . LEU A 1 179 ? 1.205 5.899 10.815 1.00 92.94 179 LEU A C 1
ATOM 1373 O O . LEU A 1 179 ? 1.664 6.334 9.765 1.00 92.94 179 LEU A O 1
ATOM 1377 N N . ARG A 1 180 ? 1.943 5.212 11.692 1.00 94.50 180 ARG A N 1
ATOM 1378 C CA . ARG A 1 180 ? 3.360 4.910 11.471 1.00 94.50 180 ARG A CA 1
ATOM 1379 C C . ARG A 1 180 ? 3.562 4.117 10.181 1.00 94.50 180 ARG A C 1
ATOM 1381 O O . ARG A 1 180 ? 4.455 4.449 9.412 1.00 94.50 180 ARG A O 1
ATOM 1388 N N . ILE A 1 181 ? 2.718 3.115 9.929 1.00 94.88 181 ILE A N 1
ATOM 1389 C CA . ILE A 1 181 ? 2.759 2.337 8.684 1.00 94.88 181 ILE A CA 1
ATOM 1390 C C . ILE A 1 181 ? 2.406 3.219 7.483 1.00 94.88 181 ILE A C 1
ATOM 1392 O O . ILE A 1 181 ? 3.134 3.215 6.498 1.00 94.88 181 ILE A O 1
ATOM 1396 N N . SER A 1 182 ? 1.341 4.020 7.572 1.00 94.44 182 SER A N 1
ATOM 1397 C CA . SER A 1 182 ? 0.941 4.951 6.509 1.00 94.44 182 SER A CA 1
ATOM 1398 C C . SER A 1 182 ? 2.063 5.928 6.133 1.00 94.44 182 SER A C 1
ATOM 1400 O O . SER A 1 182 ? 2.332 6.129 4.952 1.00 94.44 182 SER A O 1
ATOM 1402 N N . ILE A 1 183 ? 2.742 6.518 7.121 1.00 93.06 183 ILE A N 1
ATOM 1403 C CA . ILE A 1 183 ? 3.851 7.457 6.895 1.00 93.06 183 ILE A CA 1
ATOM 1404 C C . ILE A 1 183 ? 5.050 6.738 6.266 1.00 93.06 183 ILE A C 1
ATOM 1406 O O . ILE A 1 183 ? 5.583 7.214 5.270 1.00 93.06 183 ILE A O 1
ATOM 1410 N N . ALA A 1 184 ? 5.428 5.565 6.781 1.00 93.62 184 ALA A N 1
ATOM 1411 C CA . ALA A 1 184 ? 6.528 4.789 6.210 1.00 93.62 184 ALA A CA 1
ATOM 1412 C C . ALA A 1 184 ? 6.249 4.373 4.753 1.00 93.62 184 ALA A C 1
ATOM 1414 O O . ALA A 1 184 ? 7.141 4.406 3.911 1.00 93.62 184 ALA A O 1
ATOM 1415 N N . LEU A 1 185 ? 5.003 4.013 4.426 1.00 93.62 185 LEU A N 1
ATOM 1416 C CA . LEU A 1 185 ? 4.605 3.706 3.049 1.00 93.62 185 LEU A CA 1
ATOM 1417 C C . LEU A 1 185 ? 4.633 4.951 2.157 1.00 93.62 185 LEU A C 1
ATOM 1419 O O . LEU A 1 185 ? 5.068 4.861 1.016 1.00 93.62 185 LEU A O 1
ATOM 1423 N N . ALA A 1 186 ? 4.219 6.111 2.671 1.00 92.75 186 ALA A N 1
ATOM 1424 C CA . ALA A 1 186 ? 4.306 7.380 1.952 1.00 92.75 186 ALA A CA 1
ATOM 1425 C C . ALA A 1 186 ? 5.750 7.734 1.560 1.00 92.75 186 ALA A C 1
ATOM 1427 O O . ALA A 1 186 ? 5.989 8.149 0.427 1.00 92.75 186 ALA A O 1
ATOM 1428 N N . GLU A 1 187 ? 6.703 7.542 2.473 1.00 92.38 187 GLU A N 1
ATOM 1429 C CA . GLU A 1 187 ? 8.133 7.740 2.206 1.00 92.38 187 GLU A CA 1
ATOM 1430 C C . GLU A 1 187 ? 8.626 6.784 1.112 1.00 92.38 187 GLU A C 1
ATOM 1432 O O . GLU A 1 187 ? 9.237 7.220 0.140 1.00 92.38 187 GLU A O 1
ATOM 1437 N N . GLN A 1 188 ? 8.265 5.501 1.199 1.00 91.81 188 GLN A N 1
ATOM 1438 C CA . GLN A 1 188 ? 8.656 4.504 0.198 1.00 91.81 188 GLN A CA 1
ATOM 1439 C C . GLN A 1 188 ? 8.056 4.757 -1.189 1.00 91.81 188 GLN A C 1
ATOM 1441 O O . GLN A 1 188 ? 8.717 4.511 -2.195 1.00 91.81 188 GLN A O 1
ATOM 1446 N N . ILE A 1 189 ? 6.821 5.258 -1.278 1.00 92.88 189 ILE A N 1
ATOM 1447 C CA . ILE A 1 189 ? 6.207 5.614 -2.568 1.00 92.88 189 ILE A CA 1
ATOM 1448 C C . ILE A 1 189 ? 7.013 6.722 -3.252 1.00 92.88 189 ILE A C 1
ATOM 1450 O O . ILE A 1 189 ? 7.259 6.638 -4.453 1.00 92.88 189 ILE A O 1
ATOM 1454 N N . GLU A 1 190 ? 7.453 7.733 -2.501 1.00 90.25 190 GLU A N 1
ATOM 1455 C CA . GLU A 1 190 ? 8.275 8.823 -3.042 1.00 90.25 190 GLU A CA 1
ATOM 1456 C C . GLU A 1 190 ? 9.689 8.366 -3.419 1.00 90.25 190 GLU A C 1
ATOM 1458 O O . GLU A 1 190 ? 10.277 8.920 -4.343 1.00 90.25 190 GLU A O 1
ATOM 1463 N N . GLU A 1 191 ? 10.235 7.345 -2.752 1.00 90.31 191 GLU A N 1
ATOM 1464 C CA . GLU A 1 191 ? 11.503 6.723 -3.154 1.00 90.31 191 GLU A CA 1
ATOM 1465 C C . GLU A 1 191 ? 11.369 5.923 -4.460 1.00 90.31 191 GLU A C 1
ATOM 1467 O O . GLU A 1 191 ? 12.254 5.980 -5.316 1.00 90.31 191 GLU A O 1
ATOM 1472 N N . VAL A 1 192 ? 10.267 5.183 -4.629 1.00 87.88 192 VAL A N 1
ATOM 1473 C CA . VAL A 1 192 ? 10.036 4.302 -5.788 1.00 87.88 192 VAL A CA 1
ATOM 1474 C C . VAL A 1 192 ? 9.579 5.084 -7.022 1.00 87.88 192 VAL A C 1
ATOM 1476 O O . VAL A 1 192 ? 10.068 4.832 -8.124 1.00 87.88 192 VAL A O 1
ATOM 1479 N N . ALA A 1 193 ? 8.661 6.037 -6.852 1.00 88.50 193 ALA A N 1
ATOM 1480 C CA . ALA A 1 193 ? 8.086 6.840 -7.929 1.00 88.50 193 ALA A CA 1
ATOM 1481 C C . ALA A 1 193 ? 8.035 8.333 -7.536 1.00 88.50 193 ALA A C 1
ATOM 1483 O O . ALA A 1 193 ? 6.959 8.867 -7.238 1.00 88.50 193 ALA A O 1
ATOM 1484 N N . PRO A 1 194 ? 9.194 9.026 -7.545 1.00 88.69 194 PRO A N 1
ATOM 1485 C CA . PRO A 1 194 ? 9.299 10.402 -7.070 1.00 88.69 194 PRO A CA 1
ATOM 1486 C C . PRO A 1 194 ? 8.367 11.347 -7.831 1.00 88.69 194 PRO A C 1
ATOM 1488 O O . PRO A 1 194 ? 8.446 11.453 -9.057 1.00 88.69 194 PRO A O 1
ATOM 1491 N N . GLY A 1 195 ? 7.504 12.066 -7.111 1.00 85.50 195 GLY A N 1
ATOM 1492 C CA . GLY A 1 195 ? 6.622 13.074 -7.708 1.00 85.50 195 GLY A CA 1
ATOM 1493 C C . GLY A 1 195 ? 5.405 12.531 -8.471 1.00 85.50 195 GLY A C 1
ATOM 1494 O O . GLY A 1 195 ? 4.552 13.323 -8.870 1.00 85.50 195 GLY A O 1
ATOM 1495 N N . GLU A 1 196 ? 5.290 11.215 -8.684 1.00 85.62 196 GLU A N 1
ATOM 1496 C CA . GLU A 1 196 ? 4.206 10.632 -9.493 1.00 85.62 196 GLU A CA 1
ATOM 1497 C C . GLU A 1 196 ? 2.879 10.582 -8.721 1.00 85.62 196 GLU A C 1
ATOM 1499 O O . GLU A 1 196 ? 1.821 10.898 -9.267 1.00 85.62 196 GLU A O 1
ATOM 1504 N N . PHE A 1 197 ? 2.938 10.253 -7.426 1.00 89.12 197 PHE A N 1
ATOM 1505 C CA . PHE A 1 197 ? 1.759 10.080 -6.567 1.00 89.12 197 PHE A CA 1
ATOM 1506 C C . PHE A 1 197 ? 1.653 11.112 -5.440 1.00 89.12 197 PHE A C 1
ATOM 1508 O O . PHE A 1 197 ? 0.774 10.993 -4.590 1.00 89.12 197 PHE A O 1
ATOM 1515 N N . THR A 1 198 ? 2.491 12.152 -5.424 1.00 86.62 198 THR A N 1
ATOM 1516 C CA . THR A 1 198 ? 2.580 13.121 -4.314 1.00 86.62 198 THR A CA 1
ATOM 1517 C C . THR A 1 198 ? 1.237 13.753 -3.935 1.00 86.62 198 THR A C 1
ATOM 1519 O O . THR A 1 198 ? 0.985 13.989 -2.757 1.00 86.62 198 THR A O 1
ATOM 1522 N N . SER A 1 199 ? 0.345 13.991 -4.903 1.00 86.88 199 SER A N 1
ATOM 1523 C CA . SER A 1 199 ? -0.998 14.542 -4.655 1.00 86.88 199 SER A CA 1
ATOM 1524 C C . SER A 1 199 ? -1.991 13.542 -4.049 1.00 86.88 199 SER A C 1
ATOM 1526 O O . SER A 1 199 ? -3.006 13.955 -3.496 1.00 86.88 199 SER A O 1
ATOM 1528 N N . GLN A 1 200 ? -1.721 12.241 -4.161 1.00 87.94 200 GLN A N 1
ATOM 1529 C CA . GLN A 1 200 ? -2.597 11.154 -3.712 1.00 87.94 200 GLN A CA 1
ATOM 1530 C C . GLN A 1 200 ? -2.169 10.577 -2.356 1.00 87.94 200 GLN A C 1
ATOM 1532 O O . GLN A 1 200 ? -2.968 9.921 -1.685 1.00 87.94 200 GLN A O 1
ATOM 1537 N N . ILE A 1 201 ? -0.922 10.821 -1.945 1.00 88.19 201 ILE A N 1
ATOM 1538 C CA . ILE A 1 201 ? -0.383 10.378 -0.660 1.00 88.19 201 ILE A CA 1
ATOM 1539 C C . ILE A 1 201 ? -1.047 11.156 0.480 1.00 88.19 201 ILE A C 1
ATOM 1541 O O . ILE A 1 201 ? -0.970 12.385 0.556 1.00 88.19 201 ILE A O 1
ATOM 1545 N N . ARG A 1 202 ? -1.621 10.434 1.447 1.00 82.12 202 ARG A N 1
ATOM 1546 C CA . ARG A 1 202 ? -2.158 11.053 2.670 1.00 82.12 202 ARG A CA 1
ATOM 1547 C C . ARG A 1 202 ? -1.068 11.233 3.723 1.00 82.12 202 ARG A C 1
ATOM 1549 O O . ARG A 1 202 ? -0.810 10.331 4.515 1.00 82.12 202 ARG A O 1
ATOM 1556 N N . ARG A 1 203 ? -0.437 12.412 3.741 1.00 75.19 203 ARG A N 1
ATOM 1557 C CA . ARG A 1 203 ? 0.609 12.766 4.726 1.00 75.19 203 ARG A CA 1
ATOM 1558 C C . ARG A 1 203 ? 0.068 13.334 6.041 1.00 75.19 203 ARG A C 1
ATOM 1560 O O . ARG A 1 203 ? 0.782 13.341 7.039 1.00 75.19 203 ARG A O 1
ATOM 1567 N N . HIS A 1 204 ? -1.174 13.808 6.045 1.00 65.12 204 HIS A N 1
ATOM 1568 C CA . HIS A 1 204 ? -1.794 14.457 7.197 1.00 65.12 204 HIS A CA 1
ATOM 1569 C C . HIS A 1 204 ? -3.150 13.807 7.488 1.00 65.12 204 HIS A C 1
ATOM 1571 O O . HIS A 1 204 ? -3.977 13.688 6.584 1.00 65.12 204 HIS A O 1
ATOM 1577 N N . LEU A 1 205 ? -3.330 13.366 8.737 1.00 58.56 205 LEU A N 1
ATOM 1578 C CA . LEU A 1 205 ? -4.528 12.725 9.288 1.00 58.56 205 LEU A CA 1
ATOM 1579 C C . LEU A 1 205 ? -4.829 13.266 10.686 1.00 58.56 205 LEU A C 1
ATOM 1581 O O . LEU A 1 205 ? -3.878 13.349 11.500 1.00 58.56 205 LEU A O 1
#

pLDDT: mean 80.39, std 12.54, range [40.0, 96.5]

Secondary structure (DSSP, 8-state):
-----HHHHHHHHHHHHHHHHHHHHS--SSHHHHHHHHHHHHHHHHHHHHHHHHHHHHHHHHHHHHHHHHHHHHHHHHHHHHHHHHHHHHHHHHHHHHHSTT---S-TTHHHHHHHHHHHHHSS-HHHHHHTT-HHHHHHHHHHHHHHHHHHHH-SS--THHHHHHHTTHHHHHHHHHHHHHHHHHHHHHHHSTTTSTTT-----

Organism: NCBI:txid2599607